Protein AF-A0A4U9HX36-F1 (afdb_monomer_lite)

Foldseek 3Di:
DDKDWDDDPQDPAIKIWDWADDDFWTWIWIAGPPPRHTAKIFTWGDDQFKIWTCWIKGWDQDPNKIKIWTKTKMWTNVVVDQQPIFIWIKTWIWTQAPVGIWIKMKTKDSWGAAQAKTWMWIFIATWHDHYFKIKGWTWTWTWIGHPVKIKIATAPPGKIKMFGDPDPFKGWHIKIWGRHGWMQIPFGIDDWTKIWTFIAGPPDGGDDIFIDTDDDDDDDDDDDDDDDDDDDDDDDRDPPPPDDDDGPDDDDDD

Radius of gyration: 22.48 Å; chains: 1; bounding box: 58×36×72 Å

pLDDT: mean 78.27, std 24.62, range [26.38, 98.44]

Structure (mmCIF, N/CA/C/O backbone):
data_AF-A0A4U9HX36-F1
#
_entry.id   AF-A0A4U9HX36-F1
#
loop_
_atom_site.group_PDB
_atom_site.id
_atom_site.type_symbol
_atom_site.label_atom_id
_atom_site.label_alt_id
_atom_site.label_comp_id
_atom_site.label_asym_id
_atom_site.label_entity_id
_atom_site.label_seq_id
_atom_site.pdbx_PDB_ins_code
_atom_site.Cartn_x
_atom_site.Cartn_y
_atom_site.Cartn_z
_atom_site.occupancy
_atom_site.B_iso_or_equiv
_atom_site.auth_seq_id
_atom_site.auth_comp_id
_atom_site.auth_asym_id
_atom_site.auth_atom_id
_atom_site.pdbx_PDB_model_num
ATOM 1 N N . MET A 1 1 ? -3.892 8.340 27.297 1.00 86.69 1 MET A N 1
ATOM 2 C CA . MET A 1 1 ? -2.659 8.464 26.495 1.00 86.69 1 MET A CA 1
ATOM 3 C C . MET A 1 1 ? -1.758 7.288 26.809 1.00 86.69 1 MET A C 1
ATOM 5 O O . MET A 1 1 ? -1.790 6.811 27.940 1.00 86.69 1 MET A O 1
ATOM 9 N N . ALA A 1 2 ? -1.030 6.800 25.815 1.00 91.94 2 ALA A N 1
ATOM 10 C CA . ALA A 1 2 ? -0.054 5.727 25.938 1.00 91.94 2 ALA A CA 1
ATOM 11 C C . ALA A 1 2 ? 1.155 6.064 25.063 1.00 91.94 2 ALA A C 1
ATOM 13 O O . ALA A 1 2 ? 0.979 6.649 23.998 1.00 91.94 2 ALA A O 1
ATOM 14 N N . GLU A 1 3 ? 2.345 5.681 25.513 1.00 94.31 3 GLU A N 1
ATOM 15 C CA . GLU A 1 3 ? 3.618 5.990 24.856 1.00 94.31 3 GLU A CA 1
ATOM 16 C C . GLU A 1 3 ? 4.426 4.699 24.696 1.00 94.31 3 GLU A C 1
ATOM 18 O O .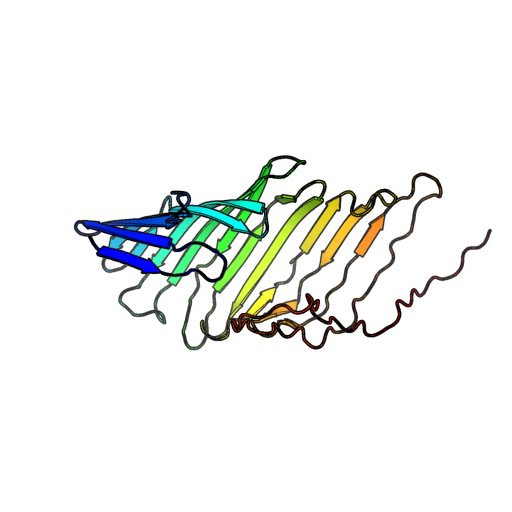 GLU A 1 3 ? 4.380 3.814 25.560 1.00 94.31 3 GLU A O 1
ATOM 23 N N . ALA A 1 4 ? 5.153 4.572 23.589 1.00 93.44 4 ALA A N 1
ATOM 24 C CA . ALA A 1 4 ? 6.022 3.432 23.330 1.00 93.44 4 ALA A CA 1
ATOM 25 C C . ALA A 1 4 ? 7.242 3.836 22.497 1.00 93.44 4 ALA A C 1
ATOM 27 O O . ALA A 1 4 ? 7.134 4.654 21.592 1.00 93.44 4 ALA A O 1
ATOM 28 N N . THR A 1 5 ? 8.382 3.188 22.749 1.00 92.31 5 THR A N 1
ATOM 29 C CA . THR A 1 5 ? 9.589 3.309 21.918 1.00 92.31 5 THR A CA 1
ATOM 30 C C . THR A 1 5 ? 9.926 1.955 21.304 1.00 92.31 5 THR A C 1
ATOM 32 O O . THR A 1 5 ? 9.979 0.949 22.017 1.00 92.31 5 THR A O 1
ATOM 35 N N . PHE A 1 6 ? 10.197 1.908 20.000 1.00 91.94 6 PHE A N 1
ATOM 36 C CA . PHE A 1 6 ? 10.599 0.674 19.321 1.00 91.94 6 PHE A CA 1
ATOM 37 C C . PHE A 1 6 ? 11.548 0.920 18.147 1.00 91.94 6 PHE A C 1
ATOM 39 O O . PHE A 1 6 ? 11.664 2.021 17.616 1.00 91.94 6 PHE A O 1
ATOM 46 N N . SER A 1 7 ? 12.252 -0.138 17.744 1.00 87.06 7 SER A N 1
ATOM 47 C CA . SER A 1 7 ? 13.059 -0.139 16.525 1.00 87.06 7 SER A CA 1
ATOM 48 C C . SER A 1 7 ? 12.189 -0.510 15.325 1.00 87.06 7 SER A C 1
ATOM 50 O O . SER A 1 7 ? 11.439 -1.489 15.369 1.00 87.06 7 SER A O 1
ATOM 52 N N . VAL A 1 8 ? 12.307 0.261 14.245 1.00 81.75 8 VAL A N 1
ATOM 53 C CA . VAL A 1 8 ? 11.676 -0.033 12.956 1.00 81.75 8 VAL A CA 1
ATOM 54 C C . VAL A 1 8 ? 12.755 -0.571 12.015 1.00 81.75 8 VAL A C 1
ATOM 56 O O . VAL A 1 8 ? 13.732 0.130 11.795 1.00 81.75 8 VAL A O 1
ATOM 59 N N . PRO A 1 9 ? 12.608 -1.765 11.404 1.00 75.94 9 PRO A N 1
ATOM 60 C CA . PRO A 1 9 ? 13.688 -2.406 10.640 1.00 75.94 9 PRO A CA 1
ATOM 61 C C . PRO A 1 9 ? 14.288 -1.588 9.488 1.00 75.94 9 PRO A C 1
ATOM 63 O O . PRO A 1 9 ? 15.382 -1.901 9.030 1.00 75.94 9 PRO A O 1
ATOM 66 N N . GLN A 1 10 ? 13.554 -0.598 8.977 1.00 72.56 10 GLN A N 1
ATOM 67 C CA . GLN A 1 10 ? 14.001 0.264 7.882 1.00 72.56 10 GLN A CA 1
ATOM 68 C C . GLN A 1 10 ? 14.625 1.585 8.347 1.00 72.56 10 GLN A C 1
ATOM 70 O O . GLN A 1 10 ? 15.186 2.296 7.521 1.00 72.56 10 GLN A O 1
ATOM 75 N N . LEU A 1 11 ? 14.534 1.905 9.639 1.00 77.50 11 LEU A N 1
ATOM 76 C CA . LEU A 1 11 ? 15.092 3.115 10.231 1.00 77.50 11 LEU A CA 1
ATOM 77 C C . LEU A 1 11 ? 16.273 2.743 11.119 1.00 77.50 11 LEU A C 1
ATOM 79 O O . LEU A 1 11 ? 16.256 1.740 11.832 1.00 77.50 11 LEU A O 1
ATOM 83 N N . THR A 1 12 ? 17.318 3.558 11.064 1.00 78.75 12 THR A N 1
ATOM 84 C CA . THR A 1 12 ? 18.484 3.391 11.933 1.00 78.75 12 THR A CA 1
ATOM 85 C C . THR A 1 12 ? 18.227 3.917 13.339 1.00 78.75 12 THR A C 1
ATOM 87 O O . THR A 1 12 ? 18.790 3.371 14.286 1.00 78.75 12 THR A O 1
ATOM 90 N N . SER A 1 13 ? 17.371 4.933 13.484 1.00 84.69 13 SER A N 1
ATOM 91 C CA . SER A 1 13 ? 16.997 5.478 14.786 1.00 84.69 13 SER A CA 1
ATOM 92 C C . SER A 1 13 ? 15.774 4.776 15.389 1.00 84.69 13 SER A C 1
ATOM 94 O O . SER A 1 13 ? 15.007 4.080 14.716 1.00 84.69 13 SER A O 1
ATOM 96 N N . LEU A 1 14 ? 15.606 4.956 16.700 1.00 92.38 14 LEU A N 1
ATOM 97 C CA . LEU A 1 14 ? 14.408 4.542 17.422 1.00 92.38 14 LEU A CA 1
ATOM 98 C C . LEU A 1 14 ? 13.227 5.439 17.050 1.00 92.38 14 LEU A C 1
ATOM 100 O O . LEU A 1 14 ? 13.387 6.625 16.771 1.00 92.38 14 LEU A O 1
ATOM 104 N N . VAL A 1 15 ? 12.030 4.868 17.110 1.00 93.38 15 VAL A N 1
ATOM 105 C CA . VAL A 1 15 ? 10.778 5.592 16.903 1.00 93.38 15 VAL A CA 1
ATOM 106 C C . VAL A 1 15 ? 10.041 5.683 18.226 1.00 93.38 15 VAL A C 1
ATOM 108 O O . VAL A 1 15 ? 9.837 4.662 18.890 1.00 93.38 15 VAL A O 1
ATOM 111 N N . ASP A 1 16 ? 9.646 6.901 18.579 1.00 95.38 16 ASP A N 1
ATOM 112 C CA . ASP A 1 16 ? 8.722 7.182 19.670 1.00 95.38 16 ASP A CA 1
ATOM 113 C C . ASP A 1 16 ? 7.304 7.283 19.097 1.00 95.38 16 ASP A C 1
ATOM 115 O O . ASP A 1 16 ? 7.075 7.897 18.051 1.00 95.38 16 ASP A O 1
ATOM 119 N N . ALA A 1 17 ? 6.356 6.621 19.753 1.00 96.25 17 ALA A N 1
ATOM 120 C CA . ALA A 1 17 ? 4.965 6.553 19.345 1.00 96.25 17 ALA A CA 1
ATOM 121 C C . ALA A 1 17 ? 4.051 6.996 20.485 1.00 96.25 17 ALA A C 1
ATOM 123 O O . ALA A 1 17 ? 4.031 6.371 21.548 1.00 96.25 17 ALA A O 1
ATOM 124 N N . ASP A 1 18 ? 3.234 8.004 20.199 1.00 96.31 18 ASP A N 1
ATOM 125 C CA . ASP A 1 18 ? 2.283 8.595 21.128 1.00 96.31 18 ASP A CA 1
ATOM 126 C C . ASP A 1 18 ? 0.858 8.312 20.658 1.00 96.31 18 ASP A C 1
ATOM 128 O O . ASP A 1 18 ? 0.446 8.680 19.554 1.00 96.31 18 ASP A O 1
ATOM 132 N N . LEU A 1 19 ? 0.079 7.660 21.517 1.00 96.50 19 LEU A N 1
ATOM 133 C CA . LEU A 1 19 ? -1.333 7.385 21.296 1.00 96.50 19 LEU A CA 1
ATOM 134 C C . LEU A 1 19 ? -2.173 8.217 22.266 1.00 96.50 19 LEU A C 1
ATOM 136 O O . LEU A 1 19 ? -2.242 7.937 23.468 1.00 96.50 19 LEU A O 1
ATOM 140 N N . ALA A 1 20 ? -2.870 9.214 21.734 1.00 96.50 20 ALA A N 1
ATOM 141 C CA . ALA A 1 20 ? -3.847 10.013 22.462 1.00 96.50 20 ALA A CA 1
ATOM 142 C C . ALA A 1 20 ? -5.267 9.617 22.043 1.00 96.50 20 ALA A C 1
ATOM 144 O O . ALA A 1 20 ? -5.529 9.364 20.871 1.00 96.50 20 ALA A O 1
ATOM 145 N N . TRP A 1 21 ? -6.198 9.555 22.994 1.00 96.19 21 TRP A N 1
ATOM 146 C CA . TRP A 1 21 ? -7.604 9.284 22.701 1.00 96.19 21 TRP A CA 1
ATOM 147 C C . TRP A 1 21 ? -8.520 9.921 23.731 1.00 96.19 21 TRP A C 1
ATOM 149 O O . TRP A 1 21 ? -8.152 10.073 24.899 1.00 96.19 21 TRP A O 1
ATOM 159 N N . GLN A 1 22 ? -9.719 10.260 23.276 1.00 96.06 22 GLN A N 1
ATOM 160 C CA . GLN A 1 22 ? -10.825 10.719 24.092 1.00 96.06 22 GLN A CA 1
ATOM 161 C C . GLN A 1 22 ? -12.122 10.201 23.473 1.00 96.06 22 GLN A C 1
ATOM 163 O O . GLN A 1 22 ? -12.379 10.402 22.287 1.00 96.06 22 GLN A O 1
ATOM 168 N N . ASP A 1 23 ? -12.930 9.528 24.288 1.00 95.19 23 ASP A N 1
ATOM 169 C CA . ASP A 1 23 ? -14.179 8.898 23.868 1.00 95.19 23 ASP A CA 1
ATOM 170 C C . ASP A 1 23 ? -13.981 7.972 22.659 1.00 95.19 23 ASP A C 1
ATOM 172 O O . ASP A 1 23 ? -13.339 6.926 22.761 1.00 95.19 23 ASP A O 1
ATOM 176 N N . ASN A 1 24 ? -14.536 8.355 21.513 1.00 96.00 24 ASN A N 1
ATOM 177 C CA . ASN A 1 24 ? -14.583 7.559 20.301 1.00 96.00 24 ASN A CA 1
ATOM 178 C C . ASN A 1 24 ? -13.635 8.079 19.207 1.00 96.00 24 ASN A C 1
ATOM 180 O O . ASN A 1 24 ? -13.797 7.748 18.034 1.00 96.00 24 ASN A O 1
ATOM 184 N N . GLN A 1 25 ? -12.651 8.896 19.574 1.00 97.38 25 GLN A N 1
ATOM 185 C CA . GLN A 1 25 ? -11.666 9.440 18.649 1.00 97.38 25 GLN A CA 1
ATOM 186 C C . GLN A 1 25 ? -10.288 9.556 19.294 1.00 97.38 25 GLN A C 1
ATOM 188 O O . GLN A 1 25 ? -10.139 9.580 20.517 1.00 97.38 25 GLN A O 1
ATOM 193 N N . GLY A 1 26 ? -9.265 9.663 18.462 1.00 97.00 26 GLY A N 1
ATOM 194 C CA . GLY A 1 26 ? -7.903 9.827 18.929 1.00 97.00 26 GLY A CA 1
ATOM 195 C C . GLY A 1 26 ? -6.928 10.083 17.799 1.00 97.00 26 GLY A C 1
ATOM 196 O O . GLY A 1 26 ? -7.311 10.317 16.653 1.00 97.00 26 GLY A O 1
ATOM 197 N N . GLN A 1 27 ? -5.653 10.053 18.146 1.00 97.25 27 GLN A N 1
ATOM 198 C CA . GLN A 1 27 ? -4.556 10.318 17.238 1.00 97.25 27 GLN A CA 1
ATOM 199 C C . GLN A 1 27 ? -3.372 9.435 17.619 1.00 97.25 27 GLN A C 1
ATOM 201 O O . GLN A 1 27 ? -3.030 9.319 18.797 1.00 97.25 27 GLN A O 1
ATOM 206 N N . LEU A 1 28 ? -2.781 8.790 16.617 1.00 97.12 28 LEU A N 1
ATOM 207 C CA . LEU A 1 28 ? -1.495 8.112 16.738 1.00 97.12 28 LEU A CA 1
ATOM 208 C C . LEU A 1 28 ? -0.445 8.954 16.023 1.00 97.12 28 LEU A C 1
ATOM 210 O O . LEU A 1 28 ? -0.561 9.158 14.815 1.00 97.12 28 LEU A O 1
ATOM 214 N N . VAL A 1 29 ? 0.575 9.394 16.751 1.00 96.81 29 VAL A N 1
ATOM 215 C CA . VAL A 1 29 ? 1.723 10.110 16.195 1.00 96.81 29 VAL A CA 1
ATOM 216 C C . VAL A 1 29 ? 2.969 9.254 16.375 1.00 96.81 29 VAL A C 1
ATOM 218 O O . VAL A 1 29 ? 3.168 8.663 17.431 1.00 96.81 29 VAL A O 1
ATOM 221 N N . MET A 1 30 ? 3.796 9.163 15.337 1.00 95.56 30 MET A N 1
ATOM 222 C CA . MET A 1 30 ? 5.110 8.529 15.404 1.00 95.56 30 MET A CA 1
ATOM 223 C C . MET A 1 30 ? 6.182 9.495 14.936 1.00 95.56 30 MET A C 1
ATOM 225 O O . MET A 1 30 ? 6.042 10.114 13.878 1.00 95.56 30 MET A O 1
ATOM 229 N N . VAL A 1 31 ? 7.258 9.582 15.708 1.00 94.75 31 VAL A N 1
ATOM 230 C CA . VAL A 1 31 ? 8.368 10.506 15.485 1.00 94.75 31 VAL A CA 1
ATOM 231 C C . VAL A 1 31 ? 9.679 9.744 15.606 1.00 94.75 31 VAL A C 1
ATOM 233 O O . VAL A 1 31 ? 9.850 8.903 16.490 1.00 94.75 31 VAL A O 1
ATOM 236 N N . GLU A 1 32 ? 10.617 10.023 14.710 1.00 92.50 32 GLU A N 1
ATOM 237 C CA . GLU A 1 32 ? 11.977 9.520 14.854 1.00 92.50 32 GLU A CA 1
ATOM 238 C C . GLU A 1 32 ? 12.677 10.234 16.024 1.00 92.50 32 GLU A C 1
ATOM 240 O O . GLU A 1 32 ? 12.745 11.462 16.068 1.00 92.50 32 GLU A O 1
ATOM 245 N N . ARG A 1 33 ? 13.197 9.470 16.990 1.00 89.88 33 ARG A N 1
ATOM 246 C CA . ARG A 1 33 ? 13.680 10.007 18.273 1.00 89.88 33 ARG A CA 1
ATOM 247 C C . ARG A 1 33 ? 14.861 10.968 18.123 1.00 89.88 33 ARG A C 1
ATOM 249 O O . ARG A 1 33 ? 14.957 11.931 18.877 1.00 89.88 33 ARG A O 1
ATOM 256 N N . GLU A 1 34 ? 15.784 10.696 17.204 1.00 87.62 34 GLU A N 1
ATOM 257 C CA . GLU A 1 34 ? 16.994 11.514 17.043 1.00 87.62 34 GLU A CA 1
ATOM 258 C C . GLU A 1 34 ? 16.748 12.795 16.245 1.00 87.62 34 GLU A C 1
ATOM 260 O O . GLU A 1 34 ? 17.197 13.867 16.651 1.00 87.62 34 GLU A O 1
ATOM 265 N N . SER A 1 35 ? 16.050 12.695 15.113 1.00 87.19 35 SER A N 1
ATOM 266 C CA . SER A 1 35 ? 15.806 13.828 14.214 1.00 87.19 35 SER A CA 1
ATOM 267 C C . SER A 1 35 ? 14.602 14.674 14.638 1.00 87.19 35 SER A C 1
ATOM 269 O O . SER A 1 35 ? 14.528 15.855 14.295 1.00 87.19 35 SER A O 1
ATOM 271 N N . GLY A 1 36 ? 13.656 14.088 15.380 1.00 89.25 36 GLY A N 1
ATOM 272 C CA . GLY A 1 36 ? 12.357 14.692 15.658 1.00 89.25 36 GLY A CA 1
ATOM 273 C C . GLY A 1 36 ? 11.432 14.723 14.437 1.00 89.25 36 GLY A C 1
ATOM 274 O O . GLY A 1 36 ? 10.431 15.442 14.451 1.00 89.25 36 GLY A O 1
ATOM 275 N N . GLU A 1 37 ? 11.754 13.991 13.366 1.00 88.31 37 GLU A N 1
ATOM 276 C CA . GLU A 1 37 ? 10.968 13.995 12.136 1.00 88.31 37 GLU A CA 1
ATOM 277 C C . GLU A 1 37 ? 9.656 13.201 12.302 1.00 88.31 37 GLU A C 1
ATOM 279 O O . GLU A 1 37 ? 9.685 12.038 12.724 1.00 88.31 37 GLU A O 1
ATOM 284 N N . PRO A 1 38 ? 8.485 13.793 11.985 1.00 90.94 38 PRO A N 1
ATOM 285 C CA . PRO A 1 38 ? 7.210 13.096 12.078 1.00 90.94 38 PRO A CA 1
ATOM 286 C C . PRO A 1 38 ? 7.070 12.079 10.942 1.00 90.94 38 PRO A C 1
ATOM 288 O O . PRO A 1 38 ? 6.968 12.436 9.769 1.00 90.94 38 PRO A O 1
ATOM 291 N N . LEU A 1 39 ? 6.997 10.803 11.306 1.00 93.81 39 LEU A N 1
ATOM 292 C CA . LEU A 1 39 ? 6.862 9.683 10.375 1.00 93.81 39 LEU A CA 1
ATOM 293 C C . LEU A 1 39 ? 5.397 9.388 10.059 1.00 93.81 39 LEU A C 1
ATOM 295 O O . LEU A 1 39 ? 5.036 9.030 8.936 1.00 93.81 39 LEU A O 1
ATOM 299 N N . LEU A 1 40 ? 4.533 9.516 11.065 1.00 95.62 40 LEU A N 1
ATOM 300 C CA . LEU A 1 40 ? 3.129 9.168 10.941 1.00 95.62 40 LEU A CA 1
ATOM 301 C C . LEU A 1 40 ? 2.267 10.035 11.852 1.00 95.62 40 LEU A C 1
ATOM 303 O O . LEU A 1 40 ? 2.606 10.255 13.008 1.00 95.62 40 LEU A O 1
ATOM 307 N N . ASP A 1 41 ? 1.125 10.461 11.335 1.00 96.94 41 ASP A N 1
ATOM 308 C CA . ASP A 1 41 ? 0.062 11.113 12.087 1.00 96.94 41 ASP A CA 1
ATOM 309 C C . ASP A 1 41 ? -1.281 10.563 11.597 1.00 96.94 41 ASP A C 1
ATOM 311 O O . ASP A 1 41 ? -1.704 10.834 10.472 1.00 96.94 41 ASP A O 1
ATOM 315 N N . LEU A 1 42 ? -1.936 9.739 12.414 1.00 98.00 42 LEU A N 1
ATOM 316 C CA . LEU A 1 42 ? -3.211 9.105 12.093 1.00 98.00 42 LEU A CA 1
ATOM 317 C C . LEU A 1 42 ? -4.302 9.572 13.061 1.00 98.00 42 LEU A C 1
ATOM 319 O O . LEU A 1 42 ? -4.466 8.960 14.123 1.00 98.00 42 LEU A O 1
ATOM 323 N N . PRO A 1 43 ? -5.100 10.590 12.697 1.00 97.69 43 PRO A N 1
ATOM 324 C CA . PRO A 1 43 ? -6.336 10.875 13.401 1.00 97.69 43 PRO A CA 1
ATOM 325 C C . PRO A 1 43 ? -7.349 9.775 13.086 1.00 97.69 43 PRO A C 1
ATOM 327 O O . PRO A 1 43 ? -7.643 9.496 11.918 1.00 97.69 43 PRO A O 1
ATOM 330 N N . TRP A 1 44 ? -7.891 9.156 14.125 1.00 97.88 44 TRP A N 1
ATOM 331 C CA . TRP A 1 44 ? -8.852 8.073 14.003 1.00 97.88 44 TRP A CA 1
ATOM 332 C C . TRP A 1 44 ? -10.155 8.384 14.732 1.00 97.88 44 TRP A C 1
ATOM 334 O O . TRP A 1 44 ? -10.192 9.097 15.734 1.00 97.88 44 TRP A O 1
ATOM 344 N N . GLN A 1 45 ? -11.239 7.818 14.214 1.00 97.75 45 GLN A N 1
ATOM 345 C CA . GLN A 1 45 ? -12.552 7.793 14.850 1.00 97.75 45 GLN A CA 1
ATOM 346 C C . GLN A 1 45 ? -13.078 6.367 14.832 1.00 97.75 45 GLN A C 1
ATOM 348 O O . GLN A 1 45 ? -12.791 5.599 13.909 1.00 97.75 45 GLN A O 1
ATOM 353 N N . ILE A 1 46 ? -13.838 6.013 15.858 1.00 96.81 46 ILE A N 1
ATOM 354 C CA . ILE A 1 46 ? -14.372 4.675 16.037 1.00 96.81 46 ILE A CA 1
ATOM 355 C C . ILE A 1 46 ? -15.843 4.730 16.448 1.00 96.81 46 ILE A C 1
ATOM 357 O O . ILE A 1 46 ? -16.314 5.639 17.124 1.00 96.81 46 ILE A O 1
ATOM 361 N N . THR A 1 47 ? -16.586 3.734 16.009 1.00 96.00 47 THR A N 1
ATOM 362 C CA . THR A 1 47 ? -17.974 3.432 16.366 1.00 96.00 47 THR A CA 1
ATOM 363 C C . THR A 1 47 ? -18.071 1.917 16.555 1.00 96.00 47 THR A C 1
ATOM 365 O O . THR A 1 47 ? -17.115 1.211 16.209 1.00 96.00 47 THR A O 1
ATOM 368 N N . PRO A 1 48 ? -19.176 1.368 17.083 1.00 94.44 48 PRO A N 1
ATOM 369 C CA . PRO A 1 48 ? -19.325 -0.083 17.169 1.00 94.44 48 PRO A CA 1
ATOM 370 C C . PRO A 1 48 ? -19.176 -0.797 15.817 1.00 94.44 48 PRO A C 1
ATOM 372 O O . PRO A 1 48 ? -18.628 -1.896 15.744 1.00 94.44 48 PRO A O 1
ATOM 375 N N . GLU A 1 49 ? -19.584 -0.142 14.732 1.00 94.75 49 GLU A N 1
ATOM 376 C CA . GLU A 1 49 ? -19.593 -0.710 13.388 1.00 94.75 49 GLU A CA 1
ATOM 377 C C . GLU A 1 49 ? -18.347 -0.360 12.569 1.00 94.75 49 GLU A C 1
ATOM 379 O O . GLU A 1 49 ? -18.023 -1.084 11.631 1.00 94.75 49 GLU A O 1
ATOM 384 N N . GLN A 1 50 ? -17.645 0.734 12.878 1.00 97.12 50 GLN A N 1
ATOM 385 C CA . GLN A 1 50 ? -16.649 1.298 11.966 1.00 97.12 50 GLN A CA 1
ATOM 386 C C . GLN A 1 50 ? -15.458 1.941 12.673 1.00 97.12 50 GLN A C 1
ATOM 388 O O . GLN A 1 50 ? -15.631 2.665 13.649 1.00 97.12 50 GLN A O 1
ATOM 393 N N . LEU A 1 51 ? -14.264 1.743 12.116 1.00 97.19 51 LEU A N 1
ATOM 394 C CA . LEU A 1 51 ? -13.065 2.533 12.391 1.00 97.19 51 LEU A CA 1
ATOM 395 C C . LEU A 1 51 ? -12.677 3.310 11.132 1.00 97.19 51 LEU A C 1
ATOM 397 O O . LEU A 1 51 ? -12.634 2.742 10.040 1.00 97.19 51 LEU A O 1
ATOM 401 N N . THR A 1 52 ? -12.358 4.593 11.274 1.00 98.06 52 THR A N 1
ATOM 402 C CA . THR A 1 52 ? -11.938 5.452 10.159 1.00 98.06 52 THR A CA 1
ATOM 403 C C . THR A 1 52 ? -10.686 6.245 10.475 1.00 98.06 52 THR A C 1
ATOM 405 O O . THR A 1 52 ? -10.532 6.736 11.588 1.00 98.06 52 THR A O 1
ATOM 408 N N . ILE A 1 53 ? -9.862 6.455 9.453 1.00 97.94 53 ILE A N 1
ATOM 409 C CA . ILE A 1 53 ? -8.799 7.459 9.388 1.00 97.94 53 ILE A CA 1
ATOM 410 C C . ILE A 1 53 ? -9.087 8.296 8.144 1.00 97.94 53 ILE A C 1
ATOM 412 O O . ILE A 1 53 ? -9.150 7.746 7.046 1.00 97.94 53 ILE A O 1
ATOM 416 N N . SER A 1 54 ? -9.274 9.605 8.294 1.00 91.00 54 SER A N 1
ATOM 417 C CA . SER A 1 54 ? -9.767 10.449 7.189 1.00 91.00 54 SER A CA 1
ATOM 418 C C . SER A 1 54 ? -8.690 11.333 6.552 1.00 91.00 54 SER A C 1
ATOM 420 O O . SER A 1 54 ? -8.750 11.596 5.354 1.00 91.00 54 SER A O 1
ATOM 422 N N . ASP A 1 55 ? -7.701 11.779 7.329 1.00 93.12 55 ASP A N 1
ATOM 423 C CA . ASP A 1 55 ? -6.598 12.635 6.860 1.00 93.12 55 ASP A CA 1
ATOM 424 C C . ASP A 1 55 ? -5.277 12.204 7.505 1.00 93.12 55 ASP A C 1
ATOM 426 O O . ASP A 1 55 ? -4.523 13.022 8.024 1.00 93.12 55 ASP A O 1
ATOM 430 N N . GLY A 1 56 ? -5.014 10.895 7.497 1.00 97.19 56 GLY A N 1
ATOM 431 C CA . GLY A 1 56 ? -3.738 10.363 7.956 1.00 97.19 56 GLY A CA 1
ATOM 432 C C . GLY A 1 56 ? -2.599 10.931 7.121 1.00 97.19 56 GLY A C 1
ATOM 433 O O . GLY A 1 56 ? -2.726 11.052 5.902 1.00 97.19 56 GLY A O 1
ATOM 434 N N . ARG A 1 57 ? -1.487 11.279 7.754 1.00 97.06 57 ARG A N 1
ATOM 435 C CA . ARG A 1 57 ? -0.285 11.814 7.115 1.00 97.06 57 ARG A CA 1
ATOM 436 C C . ARG A 1 57 ? 0.864 10.888 7.401 1.00 97.06 57 ARG A C 1
ATOM 438 O O . ARG A 1 57 ? 0.960 10.327 8.487 1.00 97.06 57 ARG A O 1
ATOM 445 N N . TRP A 1 58 ? 1.721 10.732 6.414 1.00 94.88 58 TRP A N 1
ATOM 446 C CA . TRP A 1 58 ? 2.858 9.853 6.544 1.00 94.88 58 TRP A CA 1
ATOM 447 C C . TRP A 1 58 ? 4.055 10.380 5.776 1.00 94.88 58 TRP A C 1
ATOM 449 O O . TRP A 1 58 ? 3.900 11.069 4.759 1.00 94.88 58 TRP A O 1
ATOM 459 N N . HIS A 1 59 ? 5.232 10.030 6.273 1.00 91.94 59 HIS A N 1
ATOM 460 C CA . HIS A 1 59 ? 6.516 10.359 5.697 1.00 91.94 59 HIS A CA 1
ATOM 461 C C . HIS A 1 59 ? 7.516 9.233 5.982 1.00 91.94 59 HIS A C 1
ATOM 463 O O . HIS A 1 59 ? 7.634 8.771 7.112 1.00 91.94 59 HIS A O 1
ATOM 469 N N . TRP A 1 60 ? 8.230 8.797 4.948 1.00 87.62 60 TRP A N 1
ATOM 470 C CA . TRP A 1 60 ? 9.342 7.858 5.054 1.00 87.62 60 TRP A CA 1
ATOM 471 C C . TRP A 1 60 ? 10.404 8.195 4.020 1.00 87.62 60 TRP A C 1
ATOM 473 O O . TRP A 1 60 ? 10.081 8.441 2.859 1.00 87.62 60 TRP A O 1
ATOM 483 N N . ASP A 1 61 ? 11.670 8.096 4.407 1.00 80.94 61 ASP A N 1
ATOM 484 C CA . ASP A 1 61 ? 12.768 8.023 3.453 1.00 80.94 61 ASP A CA 1
ATOM 485 C C . ASP A 1 61 ? 13.042 6.553 3.101 1.00 80.94 61 ASP A C 1
ATOM 487 O O . ASP A 1 61 ? 13.505 5.761 3.925 1.00 80.94 61 ASP A O 1
ATOM 491 N N . GLN A 1 62 ? 12.733 6.167 1.861 1.00 76.81 62 GLN A N 1
ATOM 492 C CA . GLN A 1 62 ? 13.067 4.847 1.341 1.00 76.81 62 GLN A CA 1
ATOM 493 C C . GLN A 1 62 ? 14.304 4.943 0.449 1.00 76.81 62 GLN A C 1
ATOM 495 O O . GLN A 1 62 ? 14.200 5.281 -0.729 1.00 76.81 62 GLN A O 1
ATOM 500 N N . ALA A 1 63 ? 15.459 4.540 0.982 1.00 71.88 63 ALA A N 1
ATOM 501 C CA . ALA A 1 63 ? 16.719 4.467 0.235 1.00 71.88 63 ALA A CA 1
ATOM 502 C C . ALA A 1 63 ? 17.125 5.798 -0.443 1.00 71.88 63 ALA A C 1
ATOM 504 O O . ALA A 1 63 ? 17.592 5.799 -1.584 1.00 71.88 63 ALA A O 1
ATOM 505 N N . GLY A 1 64 ? 16.953 6.922 0.260 1.00 72.81 64 GLY A N 1
ATOM 506 C CA . GLY A 1 64 ? 17.256 8.272 -0.223 1.00 72.81 64 GLY A CA 1
ATOM 507 C C . GLY A 1 64 ? 16.129 8.897 -1.048 1.00 72.81 64 GLY A C 1
ATOM 508 O O . GLY A 1 64 ? 16.356 9.884 -1.749 1.00 72.81 64 GLY A O 1
ATOM 509 N N . ILE A 1 65 ? 14.931 8.307 -1.024 1.00 73.38 65 ILE A N 1
ATOM 510 C CA . ILE A 1 65 ? 13.746 8.818 -1.710 1.00 73.38 65 ILE A CA 1
ATOM 511 C C . ILE A 1 65 ? 12.755 9.270 -0.638 1.00 73.38 65 ILE A C 1
ATOM 513 O O . ILE A 1 65 ? 12.125 8.413 -0.009 1.00 73.38 65 ILE A O 1
ATOM 517 N N . PRO A 1 66 ? 12.546 10.588 -0.460 1.00 80.19 66 PRO A N 1
ATOM 518 C CA . PRO A 1 66 ? 11.528 11.077 0.453 1.00 80.19 66 PRO A CA 1
ATOM 519 C C . PRO A 1 66 ? 10.150 10.752 -0.126 1.00 80.19 66 PRO A C 1
ATOM 521 O O . PRO A 1 66 ? 9.718 11.301 -1.148 1.00 80.19 66 PRO A O 1
ATOM 524 N N . LEU A 1 67 ? 9.460 9.834 0.535 1.00 88.31 67 LEU A N 1
ATOM 525 C CA . LEU A 1 67 ? 8.089 9.455 0.258 1.00 88.31 67 LEU A CA 1
ATOM 526 C C . LEU A 1 67 ? 7.201 10.094 1.313 1.00 88.31 67 LEU A C 1
ATOM 528 O O . LEU A 1 67 ? 7.459 10.017 2.508 1.00 88.31 67 LEU A O 1
ATOM 532 N N . SER A 1 68 ? 6.128 10.733 0.881 1.00 92.06 68 SER A N 1
ATOM 533 C CA . SER A 1 68 ? 5.143 11.272 1.813 1.00 92.06 68 SER A CA 1
ATOM 534 C C . SER A 1 68 ? 3.755 11.179 1.236 1.00 92.06 68 SER A C 1
ATOM 536 O O . SER A 1 68 ? 3.576 11.005 0.033 1.00 92.06 68 SER A O 1
ATOM 538 N N . GLY A 1 69 ? 2.742 11.361 2.064 1.00 94.81 69 GLY A N 1
ATOM 539 C CA . GLY A 1 69 ? 1.422 11.577 1.522 1.00 94.81 69 GLY A CA 1
ATOM 540 C C . GLY A 1 69 ? 0.322 11.491 2.542 1.00 94.81 69 GLY A C 1
ATOM 541 O O . GLY A 1 69 ? 0.486 11.847 3.707 1.00 94.81 69 GLY A O 1
ATOM 542 N N . ARG A 1 70 ? -0.843 11.084 2.041 1.00 96.56 70 ARG A N 1
ATOM 543 C CA . ARG A 1 70 ? -2.074 11.033 2.818 1.00 96.56 70 ARG A CA 1
ATOM 544 C C . ARG A 1 70 ? -2.691 9.652 2.785 1.00 96.56 70 ARG A C 1
ATOM 546 O O . ARG A 1 70 ? -2.588 8.968 1.769 1.00 96.56 70 ARG A O 1
ATOM 553 N N . LEU A 1 71 ? -3.344 9.271 3.871 1.00 97.50 71 LEU A N 1
ATOM 554 C CA . LEU A 1 71 ? -4.008 7.993 4.055 1.00 97.50 71 LEU A CA 1
ATOM 555 C C . LEU A 1 71 ? -5.451 8.223 4.501 1.00 97.50 71 LEU A C 1
ATOM 557 O O . LEU A 1 71 ? -5.707 8.807 5.552 1.00 97.50 71 LEU A O 1
ATOM 561 N N . GLY A 1 72 ? -6.379 7.713 3.699 1.00 98.12 72 GLY A N 1
ATOM 562 C CA . GLY A 1 72 ? -7.744 7.430 4.113 1.00 98.12 72 GLY A CA 1
ATOM 563 C C . GLY A 1 72 ? -7.906 5.928 4.321 1.00 98.12 72 GLY A C 1
ATOM 564 O O . GLY A 1 72 ? -7.572 5.153 3.422 1.00 98.12 72 GLY A O 1
ATOM 565 N N . LEU A 1 73 ? -8.422 5.515 5.473 1.00 98.06 73 LEU A N 1
ATOM 566 C CA . LEU A 1 73 ? -8.709 4.126 5.825 1.00 98.06 73 LEU A CA 1
ATOM 567 C C . LEU A 1 73 ? -10.111 4.037 6.421 1.00 98.06 73 LEU A C 1
ATOM 569 O O . LEU A 1 73 ? -10.510 4.869 7.230 1.00 98.06 73 LEU A O 1
ATOM 573 N N . LYS A 1 74 ? -10.831 2.984 6.062 1.00 98.25 74 LYS A N 1
ATOM 574 C CA . LYS A 1 74 ? -12.112 2.618 6.642 1.00 98.25 74 LYS A CA 1
ATOM 575 C C . LYS A 1 74 ? -12.132 1.118 6.890 1.00 98.25 74 LYS A C 1
ATOM 577 O O . LYS A 1 74 ? -11.808 0.341 5.991 1.00 98.25 74 LYS A O 1
ATOM 582 N N . ILE A 1 75 ? -12.526 0.728 8.094 1.00 97.94 75 ILE A N 1
ATOM 583 C CA . ILE A 1 75 ? -12.710 -0.662 8.494 1.00 97.94 75 ILE A CA 1
ATOM 584 C C . ILE A 1 75 ? -14.127 -0.807 9.039 1.00 97.94 75 ILE A C 1
ATOM 586 O O . ILE A 1 75 ? -14.425 -0.317 10.125 1.00 97.94 75 ILE A O 1
ATOM 590 N N . ASP A 1 76 ? -14.992 -1.472 8.284 1.00 98.12 76 ASP A N 1
ATOM 591 C CA . ASP A 1 76 ? -16.338 -1.839 8.725 1.00 98.12 76 ASP A CA 1
ATOM 592 C C . ASP A 1 76 ? -16.309 -3.188 9.463 1.00 98.12 76 ASP A C 1
ATOM 594 O O . ASP A 1 76 ? -15.471 -4.039 9.169 1.00 98.12 76 ASP A O 1
ATOM 598 N N . ASN A 1 77 ? -17.238 -3.401 10.397 1.00 96.19 77 ASN A N 1
ATOM 599 C CA . ASN A 1 77 ? -17.401 -4.614 11.210 1.00 96.19 77 ASN A CA 1
ATOM 600 C C . ASN A 1 77 ? -16.156 -5.011 12.022 1.00 96.19 77 ASN A C 1
ATOM 602 O O . ASN A 1 77 ? -15.939 -6.192 12.295 1.00 96.19 77 ASN A O 1
ATOM 606 N N . TRP A 1 78 ? -15.336 -4.043 12.435 1.00 92.81 78 TRP A N 1
ATOM 607 C CA . TRP A 1 78 ? -14.060 -4.313 13.107 1.00 92.81 78 TRP A CA 1
ATOM 608 C C . TRP A 1 78 ? -14.217 -5.090 14.431 1.00 92.81 78 TRP A C 1
ATOM 610 O O . TRP A 1 78 ? -13.368 -5.919 14.754 1.00 92.81 78 TRP A O 1
ATOM 620 N N . GLN A 1 79 ? -15.323 -4.893 15.164 1.00 93.00 79 GLN A N 1
ATOM 621 C CA . GLN A 1 79 ? -15.607 -5.628 16.408 1.00 93.00 79 GLN A CA 1
ATOM 622 C C . GLN A 1 79 ? -15.969 -7.100 16.187 1.00 93.00 79 GLN A C 1
ATOM 624 O O . GLN A 1 79 ? -15.905 -7.897 17.118 1.00 93.00 79 GLN A O 1
ATOM 629 N N . GLN A 1 80 ? -16.323 -7.486 14.959 1.00 92.62 80 GLN A N 1
ATOM 630 C CA . GLN A 1 80 ? -16.652 -8.871 14.615 1.00 92.62 80 GLN A CA 1
ATOM 631 C C . GLN A 1 80 ? -15.397 -9.707 14.294 1.00 92.62 80 GLN A C 1
ATOM 633 O O . GLN A 1 80 ? -15.515 -10.845 13.834 1.00 92.62 80 GLN A O 1
ATOM 638 N N . GLY A 1 81 ? -14.201 -9.155 14.530 1.00 89.44 81 GLY A N 1
ATOM 639 C CA . GLY A 1 81 ? -12.913 -9.787 14.255 1.00 89.44 81 GLY A CA 1
ATOM 640 C C . GLY A 1 81 ? -12.406 -9.541 12.832 1.00 89.44 81 GLY A C 1
ATOM 641 O O . GLY A 1 81 ? -13.152 -9.147 11.935 1.00 89.44 81 GLY A O 1
ATOM 642 N N . THR A 1 82 ? -11.115 -9.807 12.612 1.00 85.94 82 THR A N 1
ATOM 643 C CA . THR A 1 82 ? -10.418 -9.579 11.328 1.00 85.94 82 THR A CA 1
ATOM 644 C C . THR A 1 82 ? -11.068 -10.310 10.154 1.00 85.94 82 THR A C 1
ATOM 646 O O . THR A 1 82 ? -11.113 -9.786 9.048 1.00 85.94 82 THR A O 1
ATOM 649 N N . GLU A 1 83 ? -11.648 -11.483 10.406 1.00 91.44 83 GLU A N 1
ATOM 650 C CA . GLU A 1 83 ? -12.290 -12.319 9.384 1.00 91.44 83 GLU A CA 1
ATOM 651 C C . GLU A 1 83 ? -13.607 -11.737 8.847 1.00 91.44 83 GLU A C 1
ATOM 653 O O . GLU A 1 83 ? -14.032 -12.043 7.726 1.00 91.44 83 GLU A O 1
ATOM 658 N N . ASN A 1 84 ? -14.260 -10.878 9.631 1.00 92.50 84 ASN A N 1
ATOM 659 C CA . ASN A 1 84 ? -15.515 -10.218 9.269 1.00 92.50 84 ASN A CA 1
ATOM 660 C C . ASN A 1 84 ? -15.323 -8.739 8.923 1.00 92.50 84 ASN A C 1
ATOM 662 O O . ASN A 1 84 ? -16.195 -8.144 8.285 1.00 92.50 84 ASN A O 1
ATOM 666 N N . ALA A 1 85 ? -14.176 -8.171 9.293 1.00 96.06 85 ALA A N 1
ATOM 667 C CA . ALA A 1 85 ? -13.825 -6.801 8.987 1.00 96.06 85 ALA A CA 1
ATOM 668 C C . ALA A 1 85 ? -13.679 -6.579 7.472 1.00 96.06 85 ALA A C 1
ATOM 670 O O . ALA A 1 85 ? -13.012 -7.342 6.768 1.00 96.06 85 ALA A O 1
ATOM 671 N N . VAL A 1 86 ? -14.284 -5.502 6.967 1.00 97.81 86 VAL A N 1
ATOM 672 C CA . VAL A 1 86 ? -14.141 -5.070 5.572 1.00 97.81 86 VAL A CA 1
ATOM 673 C C . VAL A 1 86 ? -13.304 -3.806 5.542 1.00 97.81 86 VAL A C 1
ATOM 675 O O . VAL A 1 86 ? -13.709 -2.760 6.040 1.00 97.81 86 VAL A O 1
ATOM 678 N N . VAL A 1 87 ? -12.124 -3.915 4.947 1.00 97.81 87 VAL A N 1
ATOM 679 C CA . VAL A 1 87 ? -11.137 -2.845 4.869 1.00 97.81 87 VAL A CA 1
ATOM 680 C C . VAL A 1 87 ? -11.219 -2.181 3.498 1.00 97.81 87 VAL A C 1
ATOM 682 O O . VAL A 1 87 ? -11.303 -2.853 2.468 1.00 97.81 87 VAL A O 1
ATOM 685 N N . SER A 1 88 ? -11.176 -0.853 3.475 1.00 98.44 88 SER A N 1
ATOM 686 C CA . SER A 1 88 ? -11.054 -0.056 2.256 1.00 98.44 88 SER A CA 1
ATOM 687 C C . SER A 1 88 ? -10.283 1.229 2.521 1.00 98.44 88 SER A C 1
ATOM 689 O O . SER A 1 88 ? -10.208 1.698 3.656 1.00 98.44 88 SER A O 1
ATOM 691 N N . GLY A 1 89 ? -9.702 1.813 1.483 1.00 98.00 89 GLY A N 1
ATOM 692 C CA . GLY A 1 89 ? -8.990 3.065 1.642 1.00 98.00 89 GLY A CA 1
ATOM 693 C C . GLY A 1 89 ? -8.224 3.516 0.416 1.00 98.00 89 GLY A C 1
ATOM 694 O O . GLY A 1 89 ? -8.279 2.932 -0.671 1.00 98.00 89 GLY A O 1
ATOM 695 N N . ARG A 1 90 ? -7.519 4.624 0.610 1.00 97.69 90 ARG A N 1
ATOM 696 C CA . ARG A 1 90 ? -6.730 5.295 -0.409 1.00 97.69 90 ARG A CA 1
ATOM 697 C C . ARG A 1 90 ? -5.502 5.904 0.239 1.00 97.69 90 ARG A C 1
ATOM 699 O O . ARG A 1 90 ? -5.613 6.711 1.155 1.00 97.69 90 ARG A O 1
ATOM 706 N N . MET A 1 91 ? -4.345 5.572 -0.300 1.00 97.12 91 MET A N 1
ATOM 707 C CA . MET A 1 91 ? -3.073 6.153 0.074 1.00 97.12 91 MET A CA 1
ATOM 708 C C . MET A 1 91 ? -2.516 6.934 -1.110 1.00 97.12 91 MET A C 1
ATOM 710 O O . MET A 1 91 ? -2.342 6.399 -2.203 1.00 97.12 91 MET A O 1
ATOM 714 N N . ASN A 1 92 ? -2.257 8.214 -0.897 1.00 94.81 92 ASN A N 1
ATOM 715 C CA . ASN A 1 92 ? -1.504 9.035 -1.826 1.00 94.81 92 ASN A CA 1
ATOM 716 C C . ASN A 1 92 ? -0.016 8.942 -1.492 1.00 94.81 92 ASN A C 1
ATOM 718 O O . ASN A 1 92 ? 0.329 9.002 -0.317 1.00 94.81 92 ASN A O 1
ATOM 722 N N . VAL A 1 93 ? 0.825 8.842 -2.515 1.00 91.69 93 VAL A N 1
ATOM 723 C CA . VAL A 1 93 ? 2.285 8.756 -2.447 1.00 91.69 93 VAL A CA 1
ATOM 724 C C . VAL A 1 93 ? 2.854 9.878 -3.308 1.00 91.69 93 VAL A C 1
ATOM 726 O O . VAL A 1 93 ? 2.761 9.855 -4.534 1.00 91.69 93 VAL A O 1
ATOM 729 N N . LEU A 1 94 ? 3.439 10.870 -2.663 1.00 90.00 94 LEU A N 1
ATOM 730 C CA . LEU A 1 94 ? 4.212 11.933 -3.275 1.00 90.00 94 LEU A CA 1
ATOM 731 C C . LEU A 1 94 ? 5.675 11.513 -3.284 1.00 90.00 94 LEU A C 1
ATOM 733 O O . LEU A 1 94 ? 6.220 11.139 -2.247 1.00 90.00 94 LEU A O 1
ATOM 737 N N . THR A 1 95 ? 6.297 11.603 -4.454 1.00 81.19 95 THR A N 1
ATOM 738 C CA . THR A 1 95 ? 7.744 11.428 -4.613 1.00 81.19 95 THR A CA 1
ATOM 739 C C . THR A 1 95 ? 8.351 12.746 -5.075 1.00 81.19 95 THR A C 1
ATOM 741 O O . THR A 1 95 ? 7.706 13.521 -5.789 1.00 81.19 95 THR A O 1
ATOM 744 N N . GLN A 1 96 ? 9.597 13.012 -4.699 1.00 71.12 96 GLN A N 1
ATOM 745 C CA . GLN A 1 96 ? 10.352 14.161 -5.188 1.00 71.12 96 GLN A CA 1
ATOM 746 C C . GLN A 1 96 ? 11.703 13.684 -5.726 1.00 71.12 96 GLN A C 1
ATOM 748 O O . GLN A 1 96 ? 12.399 12.930 -5.059 1.00 71.12 96 GLN A O 1
ATOM 753 N N . GLY A 1 97 ? 12.051 14.116 -6.937 1.00 66.88 97 GLY A N 1
ATOM 754 C CA . GLY A 1 97 ? 13.362 13.896 -7.550 1.00 66.88 97 GLY A CA 1
ATOM 755 C C . GLY A 1 97 ? 13.731 15.059 -8.471 1.00 66.88 97 GLY A C 1
ATOM 756 O O . GLY A 1 97 ? 12.974 16.030 -8.566 1.00 66.88 97 GLY A O 1
ATOM 757 N N . ASP A 1 98 ? 14.857 14.951 -9.176 1.00 66.06 98 ASP A N 1
ATOM 758 C CA . ASP A 1 98 ? 15.378 16.023 -10.043 1.00 66.06 98 ASP A CA 1
ATOM 759 C C . ASP A 1 98 ? 14.411 16.393 -11.181 1.00 66.06 98 ASP A C 1
ATOM 761 O O . ASP A 1 98 ? 14.232 17.567 -11.504 1.00 66.06 98 ASP A O 1
ATOM 765 N N . ALA A 1 99 ? 13.661 15.418 -11.709 1.00 62.16 99 ALA A N 1
ATOM 766 C CA . ALA A 1 99 ? 12.581 15.637 -12.678 1.00 62.16 99 ALA A CA 1
ATOM 767 C C . ALA A 1 99 ? 11.291 16.263 -12.079 1.00 62.16 99 ALA A C 1
ATOM 769 O O . ALA A 1 99 ? 10.245 16.343 -12.747 1.00 62.16 99 ALA A O 1
ATOM 770 N N . GLY A 1 100 ? 11.317 16.680 -10.811 1.00 74.94 100 GLY A N 1
ATOM 771 C CA . GLY A 1 100 ? 10.226 17.320 -10.079 1.00 74.94 100 GLY A CA 1
ATOM 772 C C . GLY A 1 100 ? 9.376 16.358 -9.241 1.00 74.94 100 GLY A C 1
ATOM 773 O O . GLY A 1 100 ? 9.767 15.234 -8.935 1.00 74.94 100 GLY A O 1
ATOM 774 N N . LYS A 1 101 ? 8.172 16.805 -8.863 1.00 84.50 101 LYS A N 1
ATOM 775 C CA . LYS A 1 101 ? 7.244 16.020 -8.031 1.00 84.50 101 LYS A CA 1
ATOM 776 C C . LYS A 1 101 ? 6.514 14.949 -8.851 1.00 84.50 101 LYS A C 1
ATOM 778 O O . LYS A 1 101 ? 6.070 15.214 -9.974 1.00 84.50 101 LYS A O 1
ATOM 783 N N . GLY A 1 102 ? 6.399 13.753 -8.283 1.00 88.56 102 GLY A N 1
ATOM 784 C CA . GLY A 1 102 ? 5.546 12.654 -8.728 1.00 88.56 102 GLY A CA 1
ATOM 785 C C . GLY A 1 102 ? 4.386 12.448 -7.754 1.00 88.56 102 GLY A C 1
ATOM 786 O O . GLY A 1 102 ? 4.485 12.789 -6.577 1.00 88.56 102 GLY A O 1
ATOM 787 N N . ASN A 1 103 ? 3.278 11.905 -8.251 1.00 93.06 103 ASN A N 1
ATOM 788 C CA . ASN A 1 103 ? 2.147 11.495 -7.436 1.00 93.06 103 ASN A CA 1
ATOM 789 C C . ASN A 1 103 ? 1.623 10.136 -7.903 1.00 93.06 103 ASN A C 1
ATOM 791 O O . ASN A 1 103 ? 1.134 10.005 -9.030 1.00 93.06 103 ASN A O 1
ATOM 795 N N . ALA A 1 104 ? 1.663 9.155 -7.014 1.00 94.12 104 ALA A N 1
ATOM 796 C CA . ALA A 1 104 ? 1.018 7.867 -7.175 1.00 94.12 104 ALA A CA 1
ATOM 797 C C . ALA A 1 104 ? -0.081 7.691 -6.123 1.00 94.12 104 ALA A C 1
ATOM 799 O O . ALA A 1 104 ? -0.059 8.284 -5.051 1.00 94.12 104 ALA A O 1
ATOM 800 N N . VAL A 1 105 ? -1.082 6.890 -6.445 1.00 96.88 105 VAL A N 1
ATOM 801 C CA . VAL A 1 105 ? -2.254 6.639 -5.621 1.00 96.88 105 VAL A CA 1
ATOM 802 C C . VAL A 1 105 ? -2.456 5.140 -5.563 1.00 96.88 105 VAL A C 1
ATOM 804 O O . VAL A 1 105 ? -2.697 4.511 -6.593 1.00 96.88 105 VAL A O 1
ATOM 807 N N . LEU A 1 106 ? -2.405 4.590 -4.357 1.00 97.50 106 LEU A N 1
ATOM 808 C CA . LEU A 1 106 ? -2.850 3.241 -4.057 1.00 97.50 106 LEU A CA 1
ATOM 809 C C . LEU A 1 106 ? -4.287 3.302 -3.540 1.00 97.50 106 LEU A C 1
ATOM 811 O O . LEU A 1 106 ? -4.549 3.910 -2.507 1.00 97.50 106 LEU A O 1
ATOM 815 N N . THR A 1 107 ? -5.218 2.656 -4.224 1.00 98.25 107 THR A N 1
ATOM 816 C CA . THR A 1 107 ? -6.543 2.342 -3.677 1.00 98.25 107 THR A CA 1
ATOM 817 C C . THR A 1 107 ? -6.587 0.879 -3.280 1.00 98.25 107 THR A C 1
ATOM 819 O O . THR A 1 107 ? -6.037 0.032 -3.987 1.00 98.25 107 THR A O 1
ATOM 822 N N . PHE A 1 108 ? -7.238 0.580 -2.164 1.00 97.94 108 PHE A N 1
ATOM 823 C CA . PHE A 1 108 ? -7.369 -0.777 -1.657 1.00 97.94 108 PHE A CA 1
ATOM 824 C C . PHE A 1 108 ? -8.776 -1.033 -1.134 1.00 97.94 108 PHE A C 1
ATOM 826 O O . PHE A 1 108 ? -9.419 -0.148 -0.569 1.00 97.94 108 PHE A O 1
ATOM 833 N N . GLY A 1 109 ? -9.246 -2.257 -1.328 1.00 97.19 109 GLY A N 1
ATOM 834 C CA . GLY A 1 109 ? -10.575 -2.685 -0.930 1.00 97.19 109 GLY A CA 1
ATOM 835 C C . GLY A 1 109 ? -11.709 -2.099 -1.786 1.00 97.19 109 GLY A C 1
ATOM 836 O O . GLY A 1 109 ? -11.455 -1.445 -2.799 1.00 97.19 109 GLY A O 1
ATOM 837 N N . PRO A 1 110 ? -12.973 -2.336 -1.393 1.00 98.00 110 PRO A N 1
ATOM 838 C CA . PRO A 1 110 ? -13.384 -3.113 -0.222 1.00 98.00 110 PRO A CA 1
ATOM 839 C C . PRO A 1 110 ? -12.915 -4.572 -0.285 1.00 98.00 110 PRO A C 1
ATOM 841 O O . PRO A 1 110 ? -13.029 -5.222 -1.322 1.00 98.00 110 PRO A O 1
ATOM 844 N N . GLY A 1 111 ? -12.352 -5.076 0.810 1.00 97.25 111 GLY A N 1
ATOM 845 C CA . GLY A 1 111 ? -11.813 -6.431 0.877 1.00 97.25 111 GLY A CA 1
ATOM 846 C C . GLY A 1 111 ? -11.511 -6.879 2.301 1.00 97.25 111 GLY A C 1
ATOM 847 O O . GLY A 1 111 ? -11.636 -6.104 3.247 1.00 97.25 111 GLY A O 1
ATOM 848 N N . LYS A 1 112 ? -11.105 -8.138 2.455 1.00 96.06 112 LYS A N 1
ATOM 849 C CA . LYS A 1 112 ? -10.767 -8.734 3.755 1.00 96.06 112 LYS A CA 1
ATOM 850 C C . LYS A 1 112 ? -9.261 -8.912 3.906 1.00 96.06 112 LYS A C 1
ATOM 852 O O . LYS A 1 112 ? -8.592 -9.320 2.955 1.00 96.06 112 LYS A O 1
ATOM 857 N N . LEU A 1 113 ? -8.757 -8.655 5.109 1.00 94.44 113 LEU A N 1
ATOM 858 C CA . LEU A 1 113 ? -7.404 -9.001 5.544 1.00 94.44 113 LEU A CA 1
ATOM 859 C C . LEU A 1 113 ? -7.528 -10.030 6.667 1.00 94.44 113 LEU A C 1
ATOM 861 O O . LEU A 1 113 ? -8.099 -9.734 7.711 1.00 94.44 113 LEU A O 1
ATOM 865 N N . SER A 1 114 ? -7.029 -11.237 6.424 1.00 91.75 114 SER A N 1
ATOM 866 C CA . SER A 1 114 ? -7.317 -12.425 7.232 1.00 91.75 114 SER A CA 1
ATOM 867 C C . SER A 1 114 ? -6.032 -13.156 7.606 1.00 91.75 114 SER A C 1
ATOM 869 O O . SER A 1 114 ? -5.032 -13.109 6.878 1.00 91.75 114 SER A O 1
ATOM 871 N N . MET A 1 115 ? -6.061 -13.846 8.746 1.00 93.25 115 MET A N 1
ATOM 872 C CA . MET A 1 115 ? -4.961 -14.724 9.155 1.00 93.25 115 MET A CA 1
ATOM 873 C C . MET A 1 115 ? -4.949 -16.050 8.389 1.00 93.25 115 MET A C 1
ATOM 875 O O . MET A 1 115 ? -3.909 -16.699 8.352 1.00 93.25 115 MET A O 1
ATOM 879 N N . ASP A 1 116 ? -6.044 -16.402 7.716 1.00 92.19 116 ASP A N 1
ATOM 880 C CA . ASP A 1 116 ? -6.153 -17.609 6.898 1.00 92.19 116 ASP A CA 1
ATOM 881 C C . ASP A 1 116 ? -6.019 -17.274 5.412 1.00 92.19 116 ASP A C 1
ATOM 883 O O . ASP A 1 116 ? -5.109 -17.746 4.725 1.00 92.19 116 ASP A O 1
ATOM 887 N N . ASN A 1 117 ? -6.919 -16.431 4.901 1.00 93.81 117 ASN A N 1
ATOM 888 C CA . ASN A 1 117 ? -6.926 -16.056 3.496 1.00 93.81 117 ASN A CA 1
ATOM 889 C C . ASN A 1 117 ? -7.558 -14.684 3.267 1.00 93.81 117 ASN A C 1
ATOM 891 O O . ASN A 1 117 ? -8.774 -14.500 3.323 1.00 93.81 117 ASN A O 1
ATOM 895 N N . SER A 1 118 ? -6.707 -13.718 2.952 1.00 96.31 118 SER A N 1
ATOM 896 C CA . SER A 1 118 ? -7.109 -12.376 2.560 1.00 96.31 118 SER A CA 1
ATOM 897 C C . SER A 1 118 ? -7.738 -12.381 1.168 1.00 96.31 118 SER A C 1
ATOM 899 O O . SER A 1 118 ? -7.438 -13.218 0.315 1.00 96.31 118 SER A O 1
ATOM 901 N N . ALA A 1 119 ? -8.597 -11.402 0.923 1.00 96.75 119 ALA A N 1
ATOM 902 C CA . ALA A 1 119 ? -9.159 -11.129 -0.389 1.00 96.75 119 ALA A CA 1
ATOM 903 C C . ALA A 1 119 ? -9.268 -9.614 -0.544 1.00 96.75 119 ALA A C 1
ATOM 905 O O . ALA A 1 119 ? -10.297 -9.014 -0.227 1.00 96.75 119 ALA A O 1
ATOM 906 N N . MET A 1 120 ? -8.170 -8.995 -0.970 1.00 97.88 120 MET A N 1
ATOM 907 C CA . MET A 1 120 ? -8.013 -7.547 -0.961 1.00 97.88 120 MET A CA 1
ATOM 908 C C . MET A 1 120 ? -7.644 -7.032 -2.358 1.00 97.88 120 MET A C 1
ATOM 910 O O . MET A 1 120 ? -6.500 -7.209 -2.786 1.00 97.88 120 MET A O 1
ATOM 914 N N . PRO A 1 121 ? -8.579 -6.397 -3.087 1.00 98.31 121 PRO A N 1
ATOM 915 C CA . PRO A 1 121 ? -8.266 -5.767 -4.361 1.00 98.31 121 PRO A CA 1
ATOM 916 C C . PRO A 1 121 ? -7.423 -4.513 -4.133 1.00 98.31 121 PRO A C 1
ATOM 918 O O . PRO A 1 121 ? -7.668 -3.746 -3.202 1.00 98.31 121 PRO A O 1
ATOM 921 N N . LEU A 1 122 ? -6.436 -4.300 -4.996 1.00 98.25 122 LEU A N 1
ATOM 922 C CA . LEU A 1 122 ? -5.499 -3.184 -4.942 1.00 98.25 122 LEU A CA 1
ATOM 923 C C . LEU A 1 122 ? -5.360 -2.559 -6.329 1.00 98.25 122 LEU A C 1
ATOM 925 O O . LEU A 1 122 ? -5.378 -3.255 -7.343 1.00 98.25 122 LEU A O 1
ATOM 929 N N . GLN A 1 123 ? -5.163 -1.247 -6.384 1.00 97.94 123 GLN A N 1
ATOM 930 C CA . GLN A 1 123 ? -4.832 -0.552 -7.621 1.00 97.94 123 GLN A CA 1
ATOM 931 C C . GLN A 1 123 ? -3.868 0.596 -7.334 1.00 97.94 123 GLN A C 1
ATOM 933 O O . GLN A 1 123 ? -4.227 1.573 -6.683 1.00 97.94 123 GLN A O 1
ATOM 938 N N . LEU A 1 124 ? -2.641 0.478 -7.843 1.00 97.31 124 LEU A N 1
ATOM 939 C CA . LEU A 1 124 ? -1.648 1.550 -7.815 1.00 97.31 124 LEU A CA 1
ATOM 940 C C . LEU A 1 124 ? -1.626 2.267 -9.168 1.00 97.31 124 LEU A C 1
ATOM 942 O O . LEU A 1 124 ? -1.399 1.646 -10.206 1.00 97.31 124 LEU A O 1
ATOM 946 N N . THR A 1 125 ? -1.860 3.577 -9.164 1.00 97.31 125 THR A N 1
ATOM 947 C CA . THR A 1 125 ? -1.902 4.411 -10.375 1.00 97.31 125 THR A CA 1
ATOM 948 C C . THR A 1 125 ? -1.142 5.713 -10.195 1.00 97.31 125 THR A C 1
ATOM 950 O O . THR A 1 125 ? -1.039 6.217 -9.085 1.00 97.31 125 THR A O 1
ATOM 953 N N . GLY A 1 126 ? -0.614 6.277 -11.279 1.00 94.62 126 GLY A N 1
ATOM 954 C CA . GLY A 1 126 ? 0.014 7.597 -11.267 1.00 94.62 126 GLY A CA 1
ATOM 955 C C . GLY A 1 126 ? 1.458 7.583 -11.738 1.00 94.62 126 GLY A C 1
ATOM 956 O O . GLY A 1 126 ? 1.842 6.773 -12.582 1.00 94.62 126 GLY A O 1
ATOM 957 N N . VAL A 1 127 ? 2.239 8.533 -11.233 1.00 91.56 127 VAL A N 1
ATOM 958 C CA . VAL A 1 127 ? 3.610 8.777 -11.676 1.00 91.56 127 VAL A CA 1
ATOM 959 C C . VAL A 1 127 ? 4.523 8.901 -10.473 1.00 91.56 127 VAL A C 1
ATOM 961 O O . VAL A 1 127 ? 4.271 9.725 -9.602 1.00 91.56 127 VAL A O 1
ATOM 964 N N . ALA A 1 128 ? 5.609 8.142 -10.458 1.00 86.25 128 ALA A N 1
ATOM 965 C CA . ALA A 1 128 ? 6.721 8.368 -9.547 1.00 86.25 128 ALA A CA 1
ATOM 966 C C . ALA A 1 128 ? 7.903 8.937 -10.334 1.00 86.25 128 ALA A C 1
ATOM 968 O O . ALA A 1 128 ? 8.096 8.629 -11.510 1.00 86.25 128 ALA A O 1
ATOM 969 N N . LYS A 1 129 ? 8.676 9.801 -9.690 1.00 84.38 129 LYS A N 1
ATOM 970 C CA . LYS A 1 129 ? 9.882 10.402 -10.260 1.00 84.38 129 LYS A CA 1
ATOM 971 C C . LYS A 1 129 ? 11.043 10.202 -9.307 1.00 84.38 129 LYS A C 1
ATOM 973 O O . LYS A 1 129 ? 10.876 10.434 -8.110 1.00 84.38 129 LYS A O 1
ATOM 978 N N . GLN A 1 130 ? 12.178 9.800 -9.863 1.00 76.56 130 GLN A N 1
ATOM 979 C CA . GLN A 1 130 ? 13.435 9.607 -9.155 1.00 76.56 130 GLN A CA 1
ATOM 980 C C . GLN A 1 130 ? 14.573 10.041 -10.079 1.00 76.56 130 GLN A C 1
ATOM 982 O O . GLN A 1 130 ? 14.759 9.438 -11.132 1.00 76.56 130 GLN A O 1
ATOM 987 N N . ASN A 1 131 ? 15.331 11.069 -9.694 1.00 76.94 131 ASN A N 1
ATOM 988 C CA . ASN A 1 131 ? 16.371 11.679 -10.533 1.00 76.94 131 ASN A CA 1
ATOM 989 C C . ASN A 1 131 ? 15.821 11.983 -11.947 1.00 76.94 131 ASN A C 1
ATOM 991 O O . ASN A 1 131 ? 14.767 12.615 -12.065 1.00 76.94 131 ASN A O 1
ATOM 995 N N . ASP A 1 132 ? 16.469 11.461 -12.993 1.00 77.31 132 ASP A N 1
ATOM 996 C CA . ASP A 1 132 ? 16.050 11.564 -14.400 1.00 77.31 132 ASP A CA 1
ATOM 997 C C . ASP A 1 132 ? 15.046 10.479 -14.847 1.00 77.31 132 ASP A C 1
ATOM 999 O O . ASP A 1 132 ? 14.624 10.448 -16.007 1.00 77.31 132 ASP A O 1
ATOM 1003 N N . LEU A 1 133 ? 14.657 9.564 -13.952 1.00 79.69 133 LEU A N 1
ATOM 1004 C CA . LEU A 1 133 ? 13.723 8.475 -14.226 1.00 79.69 133 LEU A CA 1
ATOM 1005 C C . LEU A 1 133 ? 12.285 8.882 -13.885 1.00 79.69 133 LEU A C 1
ATOM 1007 O O . LEU A 1 133 ? 11.965 9.298 -12.769 1.00 79.69 133 LEU A O 1
ATOM 1011 N N . ILE A 1 134 ? 11.383 8.676 -14.840 1.00 86.69 134 ILE A N 1
ATOM 1012 C CA . ILE A 1 134 ? 9.940 8.830 -14.668 1.00 86.69 134 ILE A CA 1
ATOM 1013 C C . ILE A 1 134 ? 9.292 7.455 -14.800 1.00 86.69 134 ILE A C 1
ATOM 1015 O O . ILE A 1 134 ? 9.424 6.790 -15.828 1.00 86.69 134 ILE A O 1
ATOM 1019 N N . LEU A 1 135 ? 8.558 7.048 -13.769 1.00 89.44 135 LEU A N 1
ATOM 1020 C CA . LEU A 1 135 ? 7.807 5.802 -13.698 1.00 89.44 135 LEU A CA 1
ATOM 1021 C C . LEU A 1 135 ? 6.316 6.100 -13.828 1.00 89.44 135 LEU A C 1
ATOM 1023 O O . LEU A 1 135 ? 5.772 6.869 -13.044 1.00 89.44 135 LEU A O 1
ATOM 1027 N N . TYR A 1 136 ? 5.641 5.457 -14.773 1.00 93.38 136 TYR A N 1
ATOM 1028 C CA . TYR A 1 136 ? 4.188 5.489 -14.912 1.00 93.38 136 TYR A CA 1
ATOM 1029 C C . TYR A 1 136 ? 3.627 4.149 -14.452 1.00 93.38 136 TYR A C 1
ATOM 1031 O O . TYR A 1 136 ? 3.956 3.105 -15.022 1.00 93.38 136 TYR A O 1
ATOM 1039 N N . VAL A 1 137 ? 2.778 4.179 -13.430 1.00 94.88 137 VAL A N 1
ATOM 1040 C CA . VAL A 1 137 ? 2.218 2.980 -12.804 1.00 94.88 137 VAL A CA 1
ATOM 1041 C C . VAL A 1 137 ? 0.738 2.843 -13.140 1.00 94.88 137 VAL A C 1
ATOM 1043 O O . VAL A 1 137 ? -0.040 3.791 -13.022 1.00 94.88 137 VAL A O 1
ATOM 1046 N N . GLY A 1 138 ? 0.353 1.642 -13.558 1.00 97.62 138 GLY A N 1
ATOM 1047 C CA . GLY A 1 138 ? -1.028 1.195 -13.674 1.00 97.62 138 GLY A CA 1
ATOM 1048 C C . GLY A 1 138 ? -1.086 -0.269 -13.276 1.00 97.62 138 GLY A C 1
ATOM 1049 O O . GLY A 1 138 ? -1.003 -1.142 -14.130 1.00 97.62 138 GLY A O 1
ATOM 1050 N N . LEU A 1 139 ? -1.146 -0.535 -11.974 1.00 97.88 139 LEU A N 1
ATOM 1051 C CA . LEU A 1 139 ? -0.961 -1.861 -11.390 1.00 97.88 139 LEU A CA 1
ATOM 1052 C C . LEU A 1 139 ? -2.208 -2.275 -10.591 1.00 97.88 139 LEU A C 1
ATOM 1054 O O . LEU A 1 139 ? -2.235 -2.099 -9.371 1.00 97.88 139 LEU A O 1
ATOM 1058 N N . PRO A 1 140 ? -3.262 -2.795 -11.250 1.00 98.38 140 PRO A N 1
ATOM 1059 C CA . PRO A 1 140 ? -4.304 -3.544 -10.568 1.00 98.38 140 PRO A CA 1
ATOM 1060 C C . PRO A 1 140 ? -3.732 -4.875 -10.065 1.00 98.38 140 PRO A C 1
ATOM 1062 O O . PRO A 1 140 ? -2.977 -5.553 -10.767 1.00 98.38 140 PRO A O 1
ATOM 1065 N N . ALA A 1 141 ? -4.090 -5.258 -8.848 1.00 98.31 141 ALA A N 1
ATOM 1066 C CA . ALA A 1 141 ? -3.620 -6.478 -8.218 1.00 98.31 141 ALA A CA 1
ATOM 1067 C C . ALA A 1 141 ? -4.637 -7.014 -7.205 1.00 98.31 141 ALA A C 1
ATOM 1069 O O . ALA A 1 141 ? -5.559 -6.316 -6.787 1.00 98.31 141 ALA A O 1
ATOM 1070 N N . MET A 1 142 ? -4.441 -8.261 -6.794 1.00 98.25 142 MET A N 1
ATOM 1071 C CA . MET A 1 142 ? -5.189 -8.906 -5.726 1.00 98.25 142 MET A CA 1
ATOM 1072 C C . MET A 1 142 ? -4.210 -9.414 -4.674 1.00 98.25 142 MET A C 1
ATOM 1074 O O . MET A 1 142 ? -3.314 -10.204 -4.979 1.00 98.25 142 MET A O 1
ATOM 1078 N N . LEU A 1 143 ? -4.382 -8.961 -3.439 1.00 97.81 143 LEU A N 1
ATOM 1079 C CA . LEU A 1 143 ? -3.679 -9.484 -2.280 1.00 97.81 143 LEU A CA 1
ATOM 1080 C C . LEU A 1 143 ? -4.502 -10.630 -1.675 1.00 97.81 143 LEU A C 1
ATOM 1082 O O . LEU A 1 143 ? -5.668 -10.461 -1.315 1.00 97.81 143 LEU A O 1
ATOM 1086 N N . THR A 1 144 ? -3.876 -11.801 -1.598 1.00 97.62 144 THR A N 1
ATOM 1087 C CA . THR A 1 144 ? -4.456 -13.070 -1.138 1.00 97.62 144 THR A CA 1
ATOM 1088 C C . THR A 1 144 ? -3.518 -13.789 -0.171 1.00 97.62 144 THR A C 1
ATOM 1090 O O . THR A 1 144 ? -2.383 -13.351 0.029 1.00 97.62 144 THR A O 1
ATOM 1093 N N . GLY A 1 145 ? -3.973 -14.899 0.413 1.00 95.69 145 GLY A N 1
ATOM 1094 C CA . GLY A 1 145 ? -3.219 -15.642 1.421 1.00 95.69 145 GLY A CA 1
ATOM 1095 C C . GLY A 1 145 ? -3.307 -15.002 2.805 1.00 95.69 145 GLY A C 1
ATOM 1096 O O . GLY A 1 145 ? -3.939 -13.957 2.992 1.00 95.69 145 GLY A O 1
ATOM 1097 N N . SER A 1 146 ? -2.698 -15.644 3.793 1.00 95.12 146 SER A N 1
ATOM 1098 C CA . SER A 1 146 ? -2.677 -15.132 5.161 1.00 95.12 146 SER A CA 1
ATOM 1099 C C . SER A 1 146 ? -1.852 -13.851 5.267 1.00 95.12 146 SER A C 1
ATOM 1101 O O . SER A 1 146 ? -0.909 -13.635 4.507 1.00 95.12 146 SER A O 1
ATOM 1103 N N . LEU A 1 147 ? -2.136 -13.019 6.268 1.00 91.62 147 LEU A N 1
ATOM 1104 C CA . LEU A 1 147 ? -1.285 -11.868 6.597 1.00 91.62 147 LEU A CA 1
ATOM 1105 C C . LEU A 1 147 ? 0.166 -12.262 6.942 1.00 91.62 147 LEU A C 1
ATOM 1107 O O . LEU A 1 147 ? 1.077 -11.452 6.779 1.00 91.62 147 LEU A O 1
ATOM 1111 N N . ALA A 1 148 ? 0.400 -13.504 7.375 1.00 92.31 148 ALA A N 1
ATOM 1112 C CA . ALA A 1 148 ? 1.741 -14.035 7.623 1.00 92.31 148 ALA A CA 1
ATOM 1113 C C . ALA A 1 148 ? 2.485 -14.428 6.329 1.00 92.31 148 ALA A C 1
ATOM 1115 O O . ALA A 1 148 ? 3.713 -14.273 6.236 1.00 92.31 148 ALA A O 1
ATOM 1116 N N . GLU A 1 149 ? 1.751 -14.908 5.322 1.00 95.00 149 GLU A N 1
ATOM 1117 C CA . GLU A 1 149 ? 2.264 -15.324 4.013 1.00 95.00 149 GLU A CA 1
ATOM 1118 C C . GLU A 1 149 ? 1.477 -14.678 2.854 1.00 95.00 149 GLU A C 1
ATOM 1120 O O . GLU A 1 149 ? 0.844 -15.373 2.052 1.00 95.00 149 GLU A O 1
ATOM 1125 N N . PRO A 1 150 ? 1.526 -13.339 2.726 1.00 95.81 150 PRO A N 1
ATOM 1126 C CA . PRO A 1 150 ? 0.760 -12.629 1.717 1.00 95.81 150 PRO A CA 1
ATOM 1127 C C . PRO A 1 150 ? 1.268 -12.930 0.306 1.00 95.81 150 PRO A C 1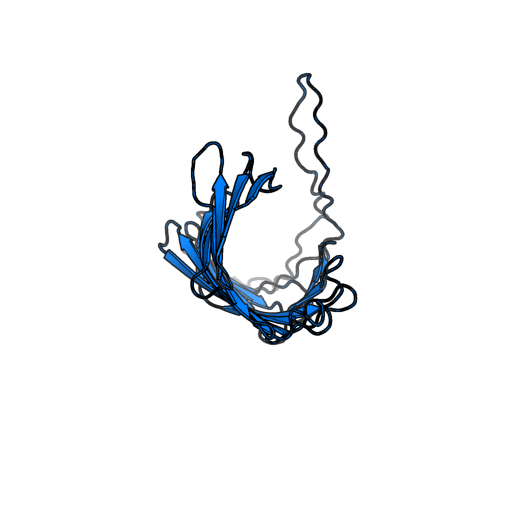
ATOM 1129 O O . PRO A 1 150 ? 2.474 -13.055 0.053 1.00 95.81 150 PRO A O 1
ATOM 1132 N N . ARG A 1 151 ? 0.325 -12.981 -0.635 1.00 97.38 151 ARG A N 1
ATOM 1133 C CA . ARG A 1 151 ? 0.559 -13.160 -2.069 1.00 97.38 151 ARG A CA 1
ATOM 1134 C C . ARG A 1 151 ? -0.126 -12.041 -2.836 1.00 97.38 151 ARG A C 1
ATOM 1136 O O . ARG A 1 151 ? -1.350 -11.939 -2.816 1.00 97.38 151 ARG A O 1
ATOM 1143 N N . LEU A 1 152 ? 0.652 -11.225 -3.535 1.00 97.94 152 LEU A N 1
ATOM 1144 C CA . LEU A 1 152 ? 0.153 -10.130 -4.359 1.00 97.94 152 LEU A CA 1
ATOM 1145 C C . LEU A 1 152 ? 0.229 -10.523 -5.834 1.00 97.94 152 LEU A C 1
ATOM 1147 O O . LEU A 1 152 ? 1.318 -10.584 -6.397 1.00 97.94 152 LEU A O 1
ATOM 1151 N N . ALA A 1 153 ? -0.912 -10.797 -6.457 1.00 98.06 153 ALA A N 1
ATOM 1152 C CA . ALA A 1 153 ? -0.994 -11.175 -7.865 1.00 98.06 153 ALA A CA 1
ATOM 1153 C C . ALA A 1 153 ? -1.444 -9.986 -8.718 1.00 98.06 153 ALA A C 1
ATOM 1155 O O . ALA A 1 153 ? -2.510 -9.420 -8.480 1.00 98.06 153 ALA A O 1
ATOM 1156 N N . PHE A 1 154 ? -0.660 -9.617 -9.727 1.00 98.19 154 PHE A N 1
ATOM 1157 C CA . PHE A 1 154 ? -1.015 -8.548 -10.655 1.00 98.19 154 PHE A CA 1
ATOM 1158 C C . PHE A 1 154 ? -2.069 -9.014 -11.665 1.00 98.19 154 PHE A C 1
ATOM 1160 O O . PHE A 1 154 ? -1.917 -10.034 -12.345 1.00 98.19 154 PHE A O 1
ATOM 1167 N N . ALA A 1 155 ? -3.145 -8.239 -11.769 1.00 97.25 155 ALA A N 1
ATOM 1168 C CA . ALA A 1 155 ? -4.284 -8.535 -12.621 1.00 97.25 155 ALA A CA 1
ATOM 1169 C C . ALA A 1 155 ? -4.004 -8.169 -14.096 1.00 97.25 155 ALA A C 1
ATOM 1171 O O . ALA A 1 155 ? -3.056 -7.432 -14.397 1.00 97.25 155 ALA A O 1
ATOM 1172 N N . PRO A 1 156 ? -4.828 -8.654 -15.044 1.00 96.19 156 PRO A N 1
ATOM 1173 C CA . PRO A 1 156 ? -4.767 -8.204 -16.430 1.00 96.19 156 PRO A CA 1
ATOM 1174 C C . PRO A 1 156 ? -4.799 -6.673 -16.538 1.00 96.19 156 PRO A C 1
ATOM 1176 O O . PRO A 1 156 ? -5.574 -6.005 -15.858 1.00 96.19 156 PRO A O 1
ATOM 1179 N N . GLY A 1 157 ? -3.937 -6.122 -17.394 1.00 94.38 157 GLY A N 1
ATOM 1180 C CA . GLY A 1 157 ? -3.760 -4.673 -17.541 1.00 94.38 157 GLY A CA 1
ATOM 1181 C C . GLY A 1 157 ? -2.678 -4.063 -16.645 1.00 94.38 157 GLY A C 1
ATOM 1182 O O . GLY A 1 157 ? -2.364 -2.889 -16.827 1.00 94.38 157 GLY A O 1
ATOM 1183 N N . ALA A 1 158 ? -2.062 -4.838 -15.742 1.00 97.38 158 ALA A N 1
ATOM 1184 C CA . ALA A 1 158 ? -0.913 -4.378 -14.970 1.00 97.38 158 ALA A CA 1
ATOM 1185 C C . ALA A 1 158 ? 0.283 -4.035 -15.863 1.00 97.38 158 ALA A C 1
ATOM 1187 O O . ALA A 1 158 ? 0.845 -4.893 -16.550 1.00 97.38 158 ALA A O 1
ATOM 1188 N N . LEU A 1 159 ? 0.663 -2.760 -15.839 1.00 96.50 159 LEU A N 1
ATOM 1189 C CA . LEU A 1 159 ? 1.733 -2.193 -16.639 1.00 96.50 159 LEU A CA 1
ATOM 1190 C C . LEU A 1 159 ? 2.521 -1.171 -15.818 1.00 96.50 159 LEU A C 1
ATOM 1192 O O . LEU A 1 159 ? 1.969 -0.199 -15.297 1.00 96.50 159 LEU A O 1
ATOM 1196 N N . LEU A 1 160 ? 3.833 -1.367 -15.773 1.00 94.81 160 LEU A N 1
ATOM 1197 C CA . LEU A 1 160 ? 4.788 -0.350 -15.357 1.00 94.81 160 LEU A CA 1
ATOM 1198 C C . LEU A 1 160 ? 5.502 0.166 -16.607 1.00 94.81 160 LEU A C 1
ATOM 1200 O O . LEU A 1 160 ? 5.971 -0.617 -17.431 1.00 94.81 160 LEU A O 1
ATOM 1204 N N . ARG A 1 161 ? 5.576 1.485 -16.775 1.00 92.75 161 ARG A N 1
ATOM 1205 C CA . ARG A 1 161 ? 6.376 2.106 -17.837 1.00 92.75 161 ARG A CA 1
ATOM 1206 C C . ARG A 1 161 ? 7.449 2.963 -17.203 1.00 92.75 161 ARG A C 1
ATOM 1208 O O . ARG A 1 161 ? 7.178 3.625 -16.205 1.00 92.75 161 ARG A O 1
ATOM 1215 N N . SER A 1 162 ? 8.627 2.997 -17.797 1.00 88.88 162 SER A N 1
ATOM 1216 C CA . SER A 1 162 ? 9.683 3.913 -17.391 1.00 88.88 162 SER A CA 1
ATOM 1217 C C . SER A 1 162 ? 10.235 4.681 -18.584 1.00 88.88 162 SER A C 1
ATOM 1219 O O . SER A 1 162 ? 10.244 4.184 -19.709 1.00 88.88 162 SER A O 1
ATOM 1221 N N . ARG A 1 163 ? 10.670 5.913 -18.336 1.00 85.31 163 ARG A N 1
ATOM 1222 C CA . ARG A 1 163 ? 11.382 6.769 -19.288 1.00 85.31 163 ARG A CA 1
ATOM 1223 C C . ARG A 1 163 ? 12.486 7.500 -18.545 1.00 85.31 163 ARG A C 1
ATOM 1225 O O . ARG A 1 163 ? 12.270 7.895 -17.404 1.00 85.31 163 ARG A O 1
ATOM 1232 N N . GLY A 1 164 ? 13.621 7.712 -19.191 1.00 77.06 164 GLY A N 1
ATOM 1233 C CA . GLY A 1 164 ? 14.723 8.469 -18.611 1.00 77.06 164 GLY A CA 1
ATOM 1234 C C . GLY A 1 164 ? 16.064 8.000 -19.146 1.00 77.06 164 GLY A C 1
ATOM 1235 O O . GLY A 1 164 ? 16.143 7.039 -19.912 1.00 77.06 164 GLY A O 1
ATOM 1236 N N . ARG A 1 165 ? 17.129 8.675 -18.730 1.00 64.19 165 ARG A N 1
ATOM 1237 C CA . ARG A 1 165 ? 18.495 8.317 -19.106 1.00 64.19 165 ARG A CA 1
ATOM 1238 C C . ARG A 1 165 ? 19.065 7.376 -18.043 1.00 64.19 165 ARG A C 1
ATOM 1240 O O . ARG A 1 165 ? 19.269 7.793 -16.912 1.00 64.19 165 ARG A O 1
ATOM 1247 N N . ILE A 1 166 ? 19.265 6.098 -18.378 1.00 58.53 166 ILE A N 1
ATOM 1248 C CA . ILE A 1 166 ? 19.827 5.102 -17.435 1.00 58.53 166 ILE A CA 1
ATOM 1249 C C . ILE A 1 166 ? 21.369 5.099 -17.478 1.00 58.53 166 ILE A C 1
ATOM 1251 O O . ILE A 1 166 ? 22.008 4.773 -16.484 1.00 58.53 166 ILE A O 1
ATOM 1255 N N . ILE A 1 167 ? 21.968 5.506 -18.603 1.00 54.41 167 ILE A N 1
ATOM 1256 C CA . ILE A 1 167 ? 23.417 5.649 -18.830 1.00 54.41 167 ILE A CA 1
ATOM 1257 C C . ILE A 1 167 ? 23.657 6.792 -19.826 1.00 54.41 167 ILE A C 1
ATOM 1259 O O . ILE A 1 167 ? 22.830 7.012 -20.711 1.00 54.41 167 ILE A O 1
ATOM 1263 N N . ASP A 1 168 ? 24.780 7.505 -19.694 1.00 54.03 168 ASP A N 1
ATOM 1264 C CA . ASP A 1 168 ? 25.090 8.745 -20.435 1.00 54.03 168 ASP A CA 1
ATOM 1265 C C . ASP A 1 168 ? 25.091 8.612 -21.973 1.00 54.03 168 ASP A C 1
ATOM 1267 O O . ASP A 1 168 ? 25.041 9.627 -22.667 1.00 54.03 168 ASP A O 1
ATOM 1271 N N . SER A 1 169 ? 25.087 7.387 -22.511 1.00 50.19 169 SER A N 1
ATOM 1272 C CA . SER A 1 169 ? 25.094 7.088 -23.948 1.00 50.19 169 SER A CA 1
ATOM 1273 C C . SER A 1 169 ? 23.782 6.526 -24.518 1.00 50.19 169 SER A C 1
ATOM 1275 O O . SER A 1 169 ? 23.680 6.401 -25.733 1.00 50.19 169 SER A O 1
ATOM 1277 N N . LEU A 1 170 ? 22.765 6.212 -23.701 1.00 55.84 170 LEU A N 1
ATOM 1278 C CA . LEU A 1 170 ? 21.517 5.600 -24.187 1.00 55.84 170 LEU A CA 1
ATOM 1279 C C . LEU A 1 170 ? 20.284 6.369 -23.701 1.00 55.84 170 LEU A C 1
ATOM 1281 O O . LEU A 1 170 ? 19.904 6.304 -22.527 1.00 55.84 170 LEU A O 1
ATOM 1285 N N . ASN A 1 171 ? 19.621 7.062 -24.628 1.00 60.97 171 ASN A N 1
ATOM 1286 C CA . ASN A 1 171 ? 18.307 7.640 -24.376 1.00 60.97 171 ASN A CA 1
ATOM 1287 C C . ASN A 1 171 ? 17.255 6.536 -24.488 1.00 60.97 171 ASN A C 1
ATOM 1289 O O . ASN A 1 171 ? 16.955 6.040 -25.574 1.00 60.97 171 ASN A O 1
ATOM 1293 N N . ILE A 1 172 ? 16.689 6.144 -23.349 1.00 64.62 172 ILE A N 1
ATOM 1294 C CA . ILE A 1 172 ? 15.563 5.220 -23.324 1.00 64.62 172 ILE A CA 1
ATOM 1295 C C . ILE A 1 172 ? 14.284 6.032 -23.473 1.00 64.62 172 ILE A C 1
ATOM 1297 O O . ILE A 1 172 ? 13.855 6.732 -22.549 1.00 64.62 172 ILE A O 1
ATOM 1301 N N . ASP A 1 173 ? 13.656 5.902 -24.637 1.00 71.12 173 ASP A N 1
ATOM 1302 C CA . ASP A 1 173 ? 12.369 6.534 -24.917 1.00 71.12 173 ASP A CA 1
ATOM 1303 C C . ASP A 1 173 ? 11.273 5.941 -24.041 1.00 71.12 173 ASP A C 1
ATOM 1305 O O . ASP A 1 173 ? 10.407 6.658 -23.514 1.00 71.12 173 ASP A O 1
ATOM 1309 N N . GLU A 1 174 ? 11.312 4.614 -23.894 1.00 82.31 174 GLU A N 1
ATOM 1310 C CA . GLU A 1 174 ? 10.343 3.871 -23.111 1.00 82.31 174 GLU A CA 1
ATOM 1311 C C . GLU A 1 174 ? 10.809 2.444 -22.793 1.00 82.31 174 GLU A C 1
ATOM 1313 O O . GLU A 1 174 ? 11.176 1.682 -23.687 1.00 82.31 174 GLU A O 1
ATOM 1318 N N . VAL A 1 175 ? 10.670 2.036 -21.532 1.00 89.00 175 VAL A N 1
ATOM 1319 C CA . VAL A 1 175 ? 10.595 0.620 -21.152 1.00 89.00 175 VAL A CA 1
ATOM 1320 C C . VAL A 1 175 ? 9.177 0.307 -20.716 1.00 89.00 175 VAL A C 1
ATOM 1322 O O . VAL A 1 175 ? 8.606 1.017 -19.888 1.00 89.00 175 VAL A O 1
ATOM 1325 N N . ARG A 1 176 ? 8.603 -0.774 -21.239 1.00 92.12 176 ARG A N 1
ATOM 1326 C CA . ARG A 1 176 ? 7.298 -1.294 -20.816 1.00 92.12 176 ARG A CA 1
ATOM 1327 C C . ARG A 1 176 ? 7.480 -2.632 -20.128 1.00 92.12 176 ARG A C 1
ATOM 1329 O O . ARG A 1 176 ? 8.057 -3.542 -20.713 1.00 92.12 176 ARG A O 1
ATOM 1336 N N . TRP A 1 177 ? 6.908 -2.754 -18.941 1.00 94.31 177 TRP A N 1
ATOM 1337 C CA . TRP A 1 177 ? 6.909 -3.952 -18.114 1.00 94.31 177 TRP A CA 1
ATOM 1338 C C . TRP A 1 177 ? 5.465 -4.430 -17.940 1.00 94.31 177 TRP A C 1
ATOM 1340 O O . TRP A 1 177 ? 4.763 -3.954 -17.040 1.00 94.31 177 TRP A O 1
ATOM 1350 N N . PRO A 1 178 ? 4.959 -5.303 -18.826 1.00 95.31 178 PRO A N 1
ATOM 1351 C CA . PRO A 1 178 ? 3.700 -5.993 -18.593 1.00 95.31 178 PRO A CA 1
ATOM 1352 C C . PRO A 1 178 ? 3.866 -6.924 -17.391 1.00 95.31 178 PRO A C 1
ATOM 1354 O O . PRO A 1 178 ? 4.727 -7.800 -17.402 1.00 95.31 178 PRO A O 1
ATOM 1357 N N . LEU A 1 179 ? 3.051 -6.725 -16.358 1.00 96.69 179 LEU A N 1
ATOM 1358 C CA . LEU A 1 179 ? 3.131 -7.482 -15.105 1.00 96.69 179 LEU A CA 1
ATOM 1359 C C . LEU A 1 179 ? 1.935 -8.414 -14.898 1.00 96.69 179 LEU A C 1
ATOM 1361 O O . LEU A 1 179 ? 1.838 -9.056 -13.861 1.00 96.69 179 LEU A O 1
ATOM 1365 N N . ALA A 1 180 ? 1.018 -8.512 -15.861 1.00 95.62 180 ALA A N 1
ATOM 1366 C CA . ALA A 1 180 ? -0.132 -9.406 -15.755 1.00 95.62 180 ALA A CA 1
ATOM 1367 C C . ALA A 1 180 ? 0.310 -10.855 -15.468 1.00 95.62 180 ALA A C 1
ATOM 1369 O O . ALA A 1 180 ? 1.121 -11.422 -16.200 1.00 95.62 180 ALA A O 1
ATOM 1370 N N . GLY A 1 181 ? -0.233 -11.449 -14.401 1.00 93.50 181 GLY A N 1
ATOM 1371 C CA . GLY A 1 181 ? 0.102 -12.809 -13.968 1.00 93.50 181 GLY A CA 1
ATOM 1372 C C . GLY A 1 181 ? 1.392 -12.932 -13.148 1.00 93.50 181 GLY A C 1
ATOM 1373 O O . GLY A 1 181 ? 1.697 -14.028 -12.686 1.00 93.50 181 GLY A O 1
ATOM 1374 N N . VAL A 1 182 ? 2.132 -11.841 -12.929 1.00 96.81 182 VAL A N 1
ATOM 1375 C CA . VAL A 1 182 ? 3.259 -11.816 -11.987 1.00 96.81 182 VAL A CA 1
ATOM 1376 C C . VAL A 1 182 ? 2.720 -11.842 -10.557 1.00 96.81 182 VAL A C 1
ATOM 1378 O O . VAL A 1 182 ? 1.769 -11.130 -10.222 1.00 96.81 182 VAL A O 1
ATOM 1381 N N . VAL A 1 183 ? 3.338 -12.654 -9.704 1.00 97.56 183 VAL A N 1
ATOM 1382 C CA . VAL A 1 183 ? 2.978 -12.812 -8.295 1.00 97.56 183 VAL A CA 1
ATOM 1383 C C . VAL A 1 183 ? 4.170 -12.449 -7.421 1.00 97.56 183 VAL A C 1
ATOM 1385 O O . VAL A 1 183 ? 5.260 -12.997 -7.566 1.00 97.56 183 VAL A O 1
ATOM 1388 N N . LEU A 1 184 ? 3.955 -11.539 -6.478 1.00 96.12 184 LEU A N 1
ATOM 1389 C CA . LEU A 1 184 ? 4.920 -11.187 -5.445 1.00 96.12 184 LEU A CA 1
ATOM 1390 C C . LEU A 1 184 ? 4.577 -11.929 -4.155 1.00 96.12 184 LEU A C 1
ATOM 1392 O O . LEU A 1 184 ? 3.433 -11.930 -3.697 1.00 96.12 184 LEU A O 1
ATOM 1396 N N . THR A 1 185 ? 5.587 -12.550 -3.559 1.00 95.12 185 THR A N 1
ATOM 1397 C CA . THR A 1 185 ? 5.502 -13.222 -2.261 1.00 95.12 185 THR A CA 1
ATOM 1398 C C . THR A 1 185 ? 6.694 -12.817 -1.405 1.00 95.12 185 THR A C 1
ATOM 1400 O O . THR A 1 185 ? 7.692 -12.299 -1.907 1.00 95.12 185 THR A O 1
ATOM 1403 N N . ARG A 1 186 ? 6.663 -13.144 -0.111 1.00 90.00 186 ARG A N 1
ATOM 1404 C CA . ARG A 1 186 ? 7.831 -12.956 0.769 1.00 90.00 186 ARG A CA 1
ATOM 1405 C C . ARG A 1 186 ? 9.082 -13.719 0.307 1.00 90.00 186 ARG A C 1
ATOM 1407 O O . ARG A 1 186 ? 10.185 -13.345 0.685 1.00 90.00 186 ARG A O 1
ATOM 1414 N N . LYS A 1 187 ? 8.919 -14.789 -0.481 1.00 91.88 187 LYS A N 1
ATOM 1415 C CA . LYS A 1 187 ? 10.021 -15.627 -0.987 1.00 91.88 187 LYS A CA 1
ATOM 1416 C C . LYS A 1 187 ? 10.614 -15.101 -2.298 1.00 91.88 187 LYS A C 1
ATOM 1418 O O . LYS A 1 187 ? 11.652 -15.598 -2.726 1.00 91.88 187 LYS A O 1
ATOM 1423 N N . GLY A 1 188 ? 9.967 -14.121 -2.927 1.00 92.31 188 GLY A N 1
ATOM 1424 C CA . GLY A 1 188 ? 10.397 -13.544 -4.194 1.00 92.31 188 GLY A CA 1
ATOM 1425 C C . GLY A 1 188 ? 9.255 -13.392 -5.192 1.00 92.31 188 GLY A C 1
ATOM 1426 O O . GLY A 1 188 ? 8.079 -13.322 -4.822 1.00 92.31 188 GLY A O 1
ATOM 1427 N N . ILE A 1 189 ? 9.641 -13.328 -6.462 1.00 93.75 189 ILE A N 1
ATOM 1428 C CA . ILE A 1 189 ? 8.767 -13.049 -7.599 1.00 93.75 189 ILE A CA 1
ATOM 1429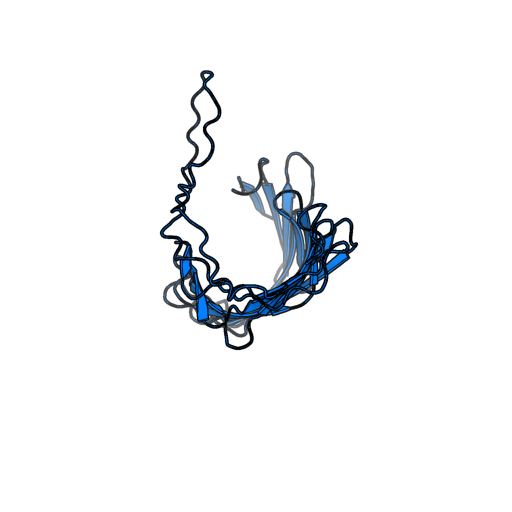 C C . ILE A 1 189 ? 8.544 -14.339 -8.386 1.00 93.75 189 ILE A C 1
ATOM 1431 O O . ILE A 1 189 ? 9.499 -15.056 -8.673 1.00 93.75 189 ILE A O 1
ATOM 1435 N N . ASP A 1 190 ? 7.296 -14.605 -8.742 1.00 93.25 190 ASP A N 1
ATOM 1436 C CA . ASP A 1 190 ? 6.884 -15.705 -9.610 1.00 93.25 190 ASP A CA 1
ATOM 1437 C C . ASP A 1 190 ? 6.150 -15.148 -10.844 1.00 93.25 190 ASP A C 1
ATOM 1439 O O . ASP A 1 190 ? 5.509 -14.097 -10.779 1.00 93.25 190 ASP A O 1
ATOM 1443 N N . GLY A 1 191 ? 6.252 -15.837 -11.978 1.00 89.88 191 GLY A N 1
ATOM 1444 C CA . GLY A 1 191 ? 5.682 -15.424 -13.261 1.00 89.88 191 GLY A CA 1
ATOM 1445 C C . GLY A 1 191 ? 6.682 -14.817 -14.255 1.00 89.88 191 GLY A C 1
ATOM 1446 O O . GLY A 1 191 ? 7.892 -14.750 -14.039 1.00 89.88 191 GLY A O 1
ATOM 1447 N N . ARG A 1 192 ? 6.160 -14.405 -15.414 1.00 87.06 192 ARG A N 1
ATOM 1448 C CA . ARG A 1 192 ? 6.949 -13.928 -16.557 1.00 87.06 192 ARG A CA 1
ATOM 1449 C C . ARG A 1 192 ? 7.271 -12.441 -16.405 1.00 87.06 192 ARG A C 1
ATOM 1451 O O . ARG A 1 192 ? 6.414 -11.598 -16.642 1.00 87.06 192 ARG A O 1
ATOM 1458 N N . LEU A 1 193 ? 8.523 -12.125 -16.080 1.00 87.94 193 LEU A N 1
ATOM 1459 C CA . LEU A 1 193 ? 9.039 -10.756 -16.099 1.00 87.94 193 LEU A CA 1
ATOM 1460 C C . LEU A 1 193 ? 9.634 -10.444 -17.476 1.00 87.94 193 LEU A C 1
ATOM 1462 O O . LEU A 1 193 ? 10.705 -10.936 -17.834 1.00 87.94 193 LEU A O 1
ATOM 1466 N N . GLN A 1 194 ? 8.921 -9.639 -18.261 1.00 84.94 194 GLN A N 1
ATOM 1467 C CA . GLN A 1 194 ? 9.360 -9.185 -19.580 1.00 84.94 194 GLN A CA 1
ATOM 1468 C C . GLN A 1 194 ? 9.445 -7.666 -19.635 1.00 84.94 194 GLN A C 1
ATOM 1470 O O . GLN A 1 194 ? 8.593 -6.965 -19.090 1.00 84.94 194 GLN A O 1
ATOM 1475 N N . ALA A 1 195 ? 10.458 -7.179 -20.347 1.00 86.94 195 ALA A N 1
ATOM 1476 C CA . ALA A 1 195 ? 10.627 -5.771 -20.658 1.00 86.94 195 ALA A CA 1
ATOM 1477 C C . ALA A 1 195 ? 10.621 -5.581 -22.174 1.00 86.94 195 ALA A C 1
ATOM 1479 O O . ALA A 1 195 ? 11.279 -6.315 -22.913 1.00 86.94 195 ALA A O 1
ATOM 1480 N N . ILE A 1 196 ? 9.887 -4.574 -22.635 1.00 83.62 196 ILE A N 1
ATOM 1481 C CA . ILE A 1 196 ? 9.903 -4.126 -24.025 1.00 83.62 196 ILE A CA 1
ATOM 1482 C C . ILE A 1 196 ? 10.593 -2.769 -24.032 1.00 83.62 196 ILE A C 1
ATOM 1484 O O . ILE A 1 196 ? 10.044 -1.801 -23.501 1.00 83.62 196 ILE A O 1
ATOM 1488 N N . LEU A 1 197 ? 11.795 -2.723 -24.600 1.00 84.12 197 LEU A N 1
ATOM 1489 C CA . LEU A 1 197 ? 12.627 -1.527 -24.666 1.00 84.12 197 LEU A CA 1
ATOM 1490 C C . LEU A 1 197 ? 12.458 -0.833 -26.020 1.00 84.12 197 LEU A C 1
ATOM 1492 O O . LEU A 1 197 ? 12.474 -1.480 -27.068 1.00 84.12 197 LEU A O 1
ATOM 1496 N N . ARG A 1 198 ? 12.329 0.491 -25.984 1.00 76.75 198 ARG A N 1
ATOM 1497 C CA . ARG A 1 198 ? 12.510 1.383 -27.129 1.00 76.75 198 ARG A CA 1
ATOM 1498 C C . ARG A 1 198 ? 13.588 2.396 -26.770 1.00 76.75 198 ARG A C 1
ATOM 1500 O O . ARG A 1 198 ? 13.483 3.058 -25.735 1.00 76.75 198 ARG A O 1
ATOM 1507 N N . ALA A 1 199 ? 14.619 2.471 -27.596 1.00 70.38 199 ALA A N 1
ATOM 1508 C CA . ALA A 1 199 ? 15.732 3.389 -27.429 1.00 70.38 199 ALA A CA 1
ATOM 1509 C C . ALA A 1 199 ? 16.177 3.902 -28.799 1.00 70.38 199 ALA A C 1
ATOM 1511 O O . ALA A 1 199 ? 16.058 3.182 -29.792 1.00 70.38 199 ALA A O 1
ATOM 1512 N N . HIS A 1 200 ? 16.721 5.113 -28.825 1.00 63.19 200 HIS A N 1
ATOM 1513 C CA . HIS A 1 200 ? 17.385 5.681 -29.991 1.00 63.19 200 HIS A CA 1
ATOM 1514 C C . HIS A 1 200 ? 18.802 6.114 -29.607 1.00 63.19 200 HIS A C 1
ATOM 1516 O O . HIS A 1 200 ? 19.046 6.595 -28.495 1.00 63.19 200 HIS A O 1
ATOM 1522 N N . GLU A 1 201 ? 19.738 5.971 -30.538 1.00 53.72 201 GLU A N 1
ATOM 1523 C CA . GLU A 1 201 ? 21.105 6.468 -30.411 1.00 53.72 201 GLU A CA 1
ATOM 1524 C C . GLU A 1 201 ? 21.280 7.650 -31.375 1.00 53.72 201 GLU A C 1
ATOM 1526 O O . GLU A 1 201 ? 20.773 7.642 -32.493 1.00 53.72 201 GLU A O 1
ATOM 1531 N N . ARG A 1 202 ? 21.924 8.738 -30.930 1.00 51.19 202 ARG A N 1
ATOM 1532 C CA . ARG A 1 202 ? 22.026 9.969 -31.740 1.00 51.19 202 ARG A CA 1
ATOM 1533 C C . ARG A 1 202 ? 23.033 9.864 -32.894 1.00 51.19 202 ARG A C 1
ATOM 1535 O O . ARG A 1 202 ? 22.967 10.694 -33.795 1.00 51.19 202 ARG A O 1
ATOM 1542 N N . GLU A 1 203 ? 23.930 8.875 -32.880 1.00 51.16 203 GLU A N 1
ATOM 1543 C CA . GLU A 1 203 ? 24.993 8.706 -33.890 1.00 51.16 203 GLU A CA 1
ATOM 1544 C C . GLU A 1 203 ? 24.782 7.518 -34.851 1.00 51.16 203 GLU A C 1
ATOM 1546 O O . GLU A 1 203 ? 25.374 7.503 -35.928 1.00 51.16 203 GLU A O 1
ATOM 1551 N N . MET A 1 204 ? 23.885 6.575 -34.546 1.00 46.53 204 MET A N 1
ATOM 1552 C CA . MET A 1 204 ? 23.422 5.537 -35.477 1.00 46.53 204 MET A CA 1
ATOM 1553 C C . MET A 1 204 ? 21.913 5.330 -35.298 1.00 46.53 204 MET A C 1
ATOM 1555 O O . MET A 1 204 ? 21.438 5.279 -34.173 1.00 46.53 204 MET A O 1
ATOM 1559 N N . GLY A 1 205 ? 21.165 5.289 -36.406 1.00 43.50 205 GLY A N 1
ATOM 1560 C CA . GLY A 1 205 ? 19.699 5.416 -36.455 1.00 43.50 205 GLY A CA 1
ATOM 1561 C C . GLY A 1 205 ? 18.856 4.394 -35.667 1.00 43.50 205 GLY A C 1
ATOM 1562 O O . GLY A 1 205 ? 19.366 3.521 -34.976 1.00 43.50 205 GLY A O 1
ATOM 1563 N N . ASP A 1 206 ? 17.528 4.537 -35.792 1.00 43.97 206 ASP A N 1
ATOM 1564 C CA . ASP A 1 206 ? 16.477 3.828 -35.036 1.00 43.97 206 ASP A CA 1
ATOM 1565 C C . ASP A 1 206 ? 16.756 2.335 -34.759 1.00 43.97 206 ASP A C 1
ATOM 1567 O O . ASP A 1 206 ? 16.848 1.508 -35.673 1.00 43.97 206 ASP A O 1
ATOM 1571 N N . PHE A 1 207 ? 16.768 1.963 -33.472 1.00 44.97 207 PHE A N 1
ATOM 1572 C CA . PHE A 1 207 ? 16.746 0.565 -33.046 1.00 44.97 207 PHE A CA 1
ATOM 1573 C C . PHE A 1 207 ? 15.308 0.027 -33.044 1.00 44.97 207 PHE A C 1
ATOM 1575 O O . PHE A 1 207 ? 14.395 0.579 -32.428 1.00 44.97 207 PHE A O 1
ATOM 1582 N N . HIS A 1 208 ? 15.107 -1.106 -33.714 1.00 46.12 208 HIS A N 1
ATOM 1583 C CA . HIS A 1 208 ? 13.827 -1.813 -33.734 1.00 46.12 208 HIS A CA 1
ATOM 1584 C C . HIS A 1 208 ? 13.531 -2.482 -32.375 1.00 46.12 208 HIS A C 1
ATOM 1586 O O . HIS A 1 208 ? 14.460 -2.821 -31.638 1.00 46.12 208 HIS A O 1
ATOM 1592 N N . PRO A 1 209 ? 12.247 -2.697 -32.017 1.00 38.84 209 PRO A N 1
ATOM 1593 C CA . PRO A 1 209 ? 11.868 -3.276 -30.729 1.00 38.84 209 PRO A CA 1
ATOM 1594 C C . PRO A 1 209 ? 12.448 -4.686 -30.554 1.00 38.84 209 PRO A C 1
ATOM 1596 O O . PRO A 1 209 ? 12.020 -5.626 -31.219 1.00 38.84 209 PRO A O 1
ATOM 1599 N N . ALA A 1 210 ? 13.379 -4.837 -29.613 1.00 49.34 210 ALA A N 1
ATOM 1600 C CA . ALA A 1 210 ? 13.888 -6.129 -29.168 1.00 49.34 210 ALA A CA 1
ATOM 1601 C C . ALA A 1 210 ? 13.139 -6.569 -27.897 1.00 49.34 210 ALA A C 1
ATOM 1603 O O . ALA A 1 210 ? 13.061 -5.827 -26.913 1.00 49.34 210 ALA A O 1
ATOM 1604 N N . SER A 1 211 ? 12.552 -7.769 -27.919 1.00 37.78 211 SER A N 1
ATOM 1605 C CA . SER A 1 211 ? 11.918 -8.378 -26.747 1.00 37.78 211 SER A CA 1
ATOM 1606 C C . SER A 1 211 ? 12.952 -9.166 -25.950 1.00 37.78 211 SER A C 1
ATOM 1608 O O . SER A 1 211 ? 13.446 -10.187 -26.425 1.00 37.78 211 SER A O 1
ATOM 1610 N N . TRP A 1 212 ? 13.243 -8.729 -24.726 1.00 38.81 212 TRP A N 1
ATOM 1611 C CA . TRP A 1 212 ? 14.169 -9.423 -23.832 1.00 38.81 212 TRP A CA 1
ATOM 1612 C C . TRP A 1 212 ? 13.381 -10.142 -22.736 1.00 38.81 212 TRP A C 1
ATOM 1614 O O . TRP A 1 212 ? 12.497 -9.563 -22.098 1.00 38.81 212 TRP A O 1
ATOM 1624 N N . THR A 1 213 ? 13.690 -11.419 -22.513 1.00 33.91 213 THR A N 1
ATOM 1625 C CA . THR A 1 213 ? 13.091 -12.214 -21.433 1.00 33.91 213 THR A CA 1
ATOM 1626 C C . THR A 1 213 ? 14.159 -12.426 -20.368 1.00 33.91 213 THR A C 1
ATOM 1628 O O . THR A 1 213 ? 15.202 -13.005 -20.664 1.00 33.91 213 THR A O 1
ATOM 1631 N N . ALA A 1 214 ? 13.932 -11.951 -19.142 1.00 39.28 214 ALA A N 1
ATOM 1632 C CA . ALA A 1 214 ? 14.820 -12.289 -18.035 1.00 39.28 214 ALA A CA 1
ATOM 1633 C C . ALA A 1 214 ? 14.653 -13.783 -17.708 1.00 39.28 214 ALA A C 1
ATOM 1635 O O . ALA A 1 214 ? 13.527 -14.271 -17.585 1.00 39.28 214 ALA A O 1
ATOM 1636 N N . GLY A 1 215 ? 15.764 -14.517 -17.600 1.00 34.97 215 GLY A N 1
ATOM 1637 C CA . GLY A 1 215 ? 15.746 -15.906 -17.137 1.00 34.97 215 GLY A CA 1
ATOM 1638 C C . GLY A 1 215 ? 15.234 -16.014 -15.690 1.00 34.97 215 GLY A C 1
ATOM 1639 O O . GLY A 1 215 ? 15.281 -15.029 -14.949 1.00 34.97 215 GLY A O 1
ATOM 1640 N N . PRO A 1 216 ? 14.740 -17.187 -15.258 1.00 31.48 216 PRO A N 1
ATOM 1641 C CA . PRO A 1 216 ? 14.212 -17.373 -13.909 1.00 31.48 216 PRO A CA 1
ATOM 1642 C C . PRO A 1 216 ? 15.291 -17.112 -12.845 1.00 31.48 216 PRO A C 1
ATOM 1644 O O . PRO A 1 216 ? 16.295 -17.821 -12.764 1.00 31.48 216 PRO A O 1
ATOM 1647 N N . VAL A 1 217 ? 15.073 -16.104 -11.996 1.00 41.22 217 VAL A N 1
ATOM 1648 C CA . VAL A 1 217 ? 15.940 -15.813 -10.846 1.00 41.22 217 VAL A CA 1
ATOM 1649 C C . VAL A 1 217 ? 15.548 -16.744 -9.702 1.00 41.22 217 VAL A C 1
ATOM 1651 O O . VAL A 1 217 ? 14.538 -16.544 -9.030 1.00 41.22 217 VAL A O 1
ATOM 1654 N N . THR A 1 218 ? 16.349 -17.784 -9.468 1.00 35.00 218 THR A N 1
ATOM 1655 C CA . THR A 1 218 ? 16.094 -18.759 -8.397 1.00 35.00 218 THR A CA 1
ATOM 1656 C C . THR A 1 218 ? 16.774 -18.292 -7.102 1.00 35.00 218 THR A C 1
ATOM 1658 O O . THR A 1 218 ? 17.869 -18.720 -6.757 1.00 35.00 218 THR A O 1
ATOM 1661 N N . SER A 1 219 ? 16.097 -17.400 -6.376 1.00 33.22 219 SER A N 1
ATOM 1662 C CA . SER A 1 219 ? 16.426 -16.892 -5.030 1.00 33.22 219 SER A CA 1
ATOM 1663 C C . SER A 1 219 ? 17.594 -15.896 -4.893 1.00 33.22 219 SER A C 1
ATOM 1665 O O . SER A 1 219 ? 18.743 -16.184 -5.219 1.00 33.22 219 SER A O 1
ATOM 1667 N N . CYS A 1 220 ? 17.295 -14.753 -4.269 1.00 30.64 220 CYS A N 1
ATOM 1668 C CA . CYS A 1 220 ? 18.259 -13.954 -3.513 1.00 30.64 220 CYS A CA 1
ATOM 1669 C C . CYS A 1 220 ? 17.972 -14.188 -2.023 1.00 30.64 220 CYS A C 1
ATOM 1671 O O . CYS A 1 220 ? 16.875 -13.877 -1.561 1.00 30.64 220 CYS A O 1
ATOM 1673 N N . ARG A 1 221 ? 18.921 -14.753 -1.262 1.00 31.34 221 ARG A N 1
ATOM 1674 C CA . ARG A 1 221 ? 18.820 -14.797 0.208 1.00 31.34 221 ARG A CA 1
ATOM 1675 C C . ARG A 1 221 ? 19.357 -13.491 0.781 1.00 31.34 221 ARG A C 1
ATOM 1677 O O . ARG A 1 221 ? 20.511 -13.150 0.544 1.00 31.34 221 ARG A O 1
ATOM 1684 N N . THR A 1 222 ? 18.556 -12.805 1.582 1.00 32.12 222 THR A N 1
ATOM 1685 C CA . THR A 1 222 ? 19.040 -11.802 2.533 1.00 32.12 222 THR A CA 1
ATOM 1686 C C . THR A 1 222 ? 19.766 -12.526 3.672 1.00 32.12 222 THR A C 1
ATOM 1688 O O . THR A 1 222 ? 19.170 -13.337 4.379 1.00 32.12 222 THR A O 1
ATOM 1691 N N . ALA A 1 223 ? 21.071 -12.292 3.830 1.00 32.59 223 ALA A N 1
ATOM 1692 C CA . ALA A 1 223 ? 21.813 -12.745 5.005 1.00 32.59 223 ALA A CA 1
ATOM 1693 C C . ALA A 1 223 ? 21.584 -11.749 6.156 1.00 32.59 223 ALA A C 1
ATOM 1695 O O . ALA A 1 223 ? 21.743 -10.545 5.968 1.00 32.59 223 ALA A O 1
ATOM 1696 N N . GLY A 1 224 ? 21.166 -12.250 7.322 1.00 30.03 224 GLY A N 1
ATOM 1697 C CA . GLY A 1 224 ? 20.953 -11.452 8.532 1.00 30.03 224 GLY A CA 1
ATOM 1698 C C . GLY A 1 224 ? 22.266 -10.966 9.153 1.00 30.03 224 GLY A C 1
ATOM 1699 O O . GLY A 1 224 ? 23.273 -11.670 9.120 1.00 30.03 224 GLY A O 1
ATOM 1700 N N . TYR A 1 225 ? 22.238 -9.759 9.719 1.00 28.70 225 TYR A N 1
ATOM 1701 C CA . TYR A 1 225 ? 23.376 -9.109 10.372 1.00 28.70 225 TYR A CA 1
ATOM 1702 C C . TYR A 1 225 ? 23.502 -9.576 11.832 1.00 28.70 225 TYR A C 1
ATOM 1704 O O . TYR A 1 225 ? 22.564 -9.429 12.613 1.00 28.70 225 TYR A O 1
ATOM 1712 N N . GLY A 1 226 ? 24.666 -10.113 12.205 1.00 28.70 226 GLY A N 1
ATOM 1713 C CA . GLY A 1 226 ? 25.077 -10.341 13.593 1.00 28.70 226 GLY A CA 1
ATOM 1714 C C . GLY A 1 226 ? 26.302 -9.483 13.909 1.00 28.70 226 GLY A C 1
ATOM 1715 O O . GLY A 1 226 ? 27.272 -9.501 13.154 1.00 28.70 226 GLY A O 1
ATOM 1716 N N . SER A 1 227 ? 26.252 -8.701 14.990 1.00 35.56 227 SER A N 1
ATOM 1717 C CA . SER A 1 227 ? 27.338 -7.802 15.394 1.00 35.56 227 SER A CA 1
ATOM 1718 C C . SER A 1 227 ? 28.494 -8.568 16.043 1.00 35.56 227 SER A C 1
ATOM 1720 O O . SER A 1 227 ? 28.285 -9.286 17.020 1.00 35.56 227 SER A O 1
ATOM 1722 N N . GLY A 1 228 ? 29.718 -8.342 15.568 1.00 27.81 228 GLY A N 1
ATOM 1723 C CA . GLY A 1 228 ? 30.949 -8.788 16.213 1.00 27.81 228 GLY A CA 1
ATOM 1724 C C . GLY A 1 228 ? 32.081 -7.819 15.897 1.00 27.81 228 GLY A C 1
ATOM 1725 O O . GLY A 1 228 ? 32.437 -7.628 14.739 1.00 27.81 228 GLY A O 1
ATOM 1726 N N . ALA A 1 229 ? 32.604 -7.164 16.930 1.00 36.97 229 ALA A N 1
ATOM 1727 C CA . ALA A 1 229 ? 33.711 -6.228 16.842 1.00 36.97 229 ALA A CA 1
ATOM 1728 C C . ALA A 1 229 ? 35.025 -6.973 16.574 1.00 36.97 229 ALA A C 1
ATOM 1730 O O . ALA A 1 229 ? 35.501 -7.700 17.440 1.00 36.97 229 ALA A O 1
ATOM 1731 N N . THR A 1 230 ? 35.596 -6.806 15.383 1.00 30.20 230 THR A N 1
ATOM 1732 C CA . THR A 1 230 ? 37.040 -6.749 15.066 1.00 30.20 230 THR A CA 1
ATOM 1733 C C . THR A 1 230 ? 37.174 -6.640 13.544 1.00 30.20 230 THR A C 1
ATOM 1735 O O . THR A 1 230 ? 36.405 -7.242 12.803 1.00 30.20 230 THR A O 1
ATOM 1738 N N . GLY A 1 231 ? 38.065 -5.766 13.072 1.00 39.72 231 GLY A N 1
ATOM 1739 C CA . GLY A 1 231 ? 38.101 -5.330 11.676 1.00 39.72 231 GLY A CA 1
ATOM 1740 C C . GLY A 1 231 ? 38.387 -6.449 10.674 1.00 39.72 231 GLY A C 1
ATOM 1741 O O . GLY A 1 231 ? 39.437 -7.076 10.740 1.00 39.72 231 GLY A O 1
ATOM 1742 N N . GLU A 1 232 ? 37.496 -6.616 9.693 1.00 27.44 232 GLU A N 1
ATOM 1743 C CA . GLU A 1 232 ? 37.770 -7.342 8.451 1.00 27.44 232 GLU A CA 1
ATOM 1744 C C . GLU A 1 232 ? 36.835 -6.896 7.306 1.00 27.44 232 GLU A C 1
ATOM 1746 O O . GLU A 1 232 ? 35.783 -6.299 7.526 1.00 27.44 232 GLU A O 1
ATOM 1751 N N . ARG A 1 233 ? 37.294 -7.107 6.066 1.00 29.78 233 ARG A N 1
ATOM 1752 C CA . ARG A 1 233 ? 36.816 -6.515 4.799 1.00 29.78 233 ARG A CA 1
ATOM 1753 C C . ARG A 1 233 ? 35.307 -6.642 4.555 1.00 29.78 233 ARG A C 1
ATOM 1755 O O . ARG A 1 233 ? 34.729 -7.715 4.701 1.00 29.78 233 ARG A O 1
ATOM 1762 N N . ALA A 1 234 ? 34.725 -5.570 4.011 1.00 28.06 234 ALA A N 1
ATOM 1763 C CA . ALA A 1 234 ? 33.394 -5.567 3.413 1.00 28.06 234 ALA A CA 1
ATOM 1764 C C . ALA A 1 234 ? 33.284 -6.654 2.326 1.00 28.06 234 ALA A C 1
ATOM 1766 O O . ALA A 1 234 ? 33.950 -6.590 1.292 1.00 28.06 234 ALA A O 1
ATOM 1767 N N . THR A 1 235 ? 32.446 -7.659 2.567 1.00 30.11 235 THR A N 1
ATOM 1768 C CA . THR A 1 235 ? 32.042 -8.652 1.569 1.00 30.11 235 THR A CA 1
ATOM 1769 C C . THR A 1 235 ? 30.696 -8.229 0.985 1.00 30.11 235 THR A C 1
ATOM 1771 O O . THR A 1 235 ? 29.706 -8.085 1.697 1.00 30.11 235 THR A O 1
ATOM 1774 N N . SER A 1 236 ? 30.669 -7.971 -0.324 1.00 31.42 236 SER A N 1
ATOM 1775 C CA . SER A 1 236 ? 29.448 -7.652 -1.070 1.00 31.42 236 SER A CA 1
ATOM 1776 C C . SER A 1 236 ? 28.491 -8.854 -1.105 1.00 31.42 236 SER A C 1
ATOM 1778 O O . SER A 1 236 ? 28.961 -9.998 -1.124 1.00 31.42 236 SER A O 1
ATOM 1780 N N . PRO A 1 237 ? 27.163 -8.640 -1.181 1.00 31.33 237 PRO A N 1
ATOM 1781 C CA . PRO A 1 237 ? 26.221 -9.723 -1.438 1.00 31.33 237 PRO A CA 1
ATOM 1782 C C . PRO A 1 237 ? 26.585 -10.401 -2.765 1.00 31.33 237 PRO A C 1
ATOM 1784 O O . PRO A 1 237 ? 26.592 -9.774 -3.824 1.00 31.33 237 PRO A O 1
ATOM 1787 N N . GLN A 1 238 ? 26.927 -11.690 -2.710 1.00 30.92 238 GLN A N 1
ATOM 1788 C CA . GLN A 1 238 ? 27.214 -12.485 -3.901 1.00 30.92 238 GLN A CA 1
ATOM 1789 C C . GLN A 1 238 ? 25.904 -12.813 -4.627 1.00 30.92 238 GLN A C 1
ATOM 1791 O O . GLN A 1 238 ? 25.332 -13.889 -4.464 1.00 30.92 238 GLN A O 1
ATOM 1796 N N . CYS A 1 239 ? 25.448 -11.899 -5.482 1.00 32.22 239 CYS A N 1
ATOM 1797 C CA . CYS A 1 239 ? 24.658 -12.287 -6.643 1.00 32.22 239 CYS A CA 1
ATOM 1798 C C . CYS A 1 239 ? 25.588 -13.086 -7.563 1.00 32.22 239 CYS A C 1
ATOM 1800 O O . CYS A 1 239 ? 26.510 -12.524 -8.149 1.00 32.22 239 CYS A O 1
ATOM 1802 N N . ARG A 1 240 ? 25.391 -14.403 -7.677 1.00 27.53 240 ARG A N 1
ATOM 1803 C CA . ARG A 1 240 ? 26.031 -15.177 -8.748 1.00 27.53 240 ARG A CA 1
ATOM 1804 C C . ARG A 1 240 ? 25.314 -14.841 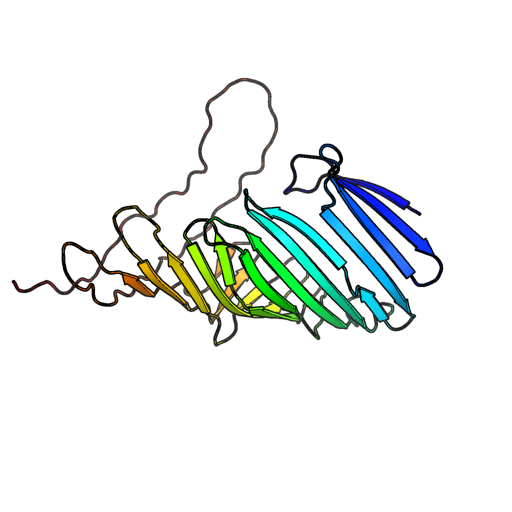-10.061 1.00 27.53 240 ARG A C 1
ATOM 1806 O O . ARG A 1 240 ? 24.137 -15.183 -10.170 1.00 27.53 240 ARG A O 1
ATOM 1813 N N . PRO A 1 241 ? 25.965 -14.216 -11.058 1.00 34.44 241 PRO A N 1
ATOM 1814 C CA . PRO A 1 241 ? 25.386 -14.148 -12.388 1.00 34.44 241 PRO A CA 1
ATOM 1815 C C . PRO A 1 241 ? 25.361 -15.571 -12.961 1.00 34.44 241 PRO A C 1
ATOM 1817 O O . PRO A 1 241 ? 26.408 -16.180 -13.181 1.00 34.44 241 PRO A O 1
ATOM 1820 N N . ALA A 1 242 ? 24.166 -16.124 -13.177 1.00 34.31 242 ALA A N 1
ATOM 1821 C CA . ALA A 1 242 ? 24.014 -17.205 -14.141 1.00 34.31 242 ALA A CA 1
ATOM 1822 C C . ALA A 1 242 ? 24.250 -16.582 -15.523 1.00 34.31 242 ALA A C 1
ATOM 1824 O O . ALA A 1 242 ? 23.637 -15.575 -15.871 1.00 34.31 242 ALA A O 1
ATOM 1825 N N . GLY A 1 243 ? 25.251 -17.100 -16.228 1.00 29.59 243 GLY A N 1
ATOM 1826 C CA . GLY A 1 243 ? 25.854 -16.441 -17.374 1.00 29.59 243 GLY A CA 1
ATOM 1827 C C . GLY A 1 243 ? 24.940 -16.242 -18.586 1.00 29.59 243 GLY A C 1
ATOM 1828 O O . GLY A 1 243 ? 23.990 -16.979 -18.818 1.00 29.59 243 GLY A O 1
ATOM 1829 N N . MET A 1 244 ? 25.394 -15.279 -19.390 1.00 27.89 244 MET A N 1
ATOM 1830 C CA . MET A 1 244 ? 25.215 -15.118 -20.833 1.00 27.89 244 MET A CA 1
ATOM 1831 C C . MET A 1 244 ? 23.856 -14.622 -21.353 1.00 27.89 244 MET A C 1
ATOM 1833 O O . MET A 1 244 ? 22.931 -15.368 -21.656 1.00 27.89 244 MET A O 1
ATOM 1837 N N . TRP A 1 245 ? 23.835 -13.304 -21.557 1.00 32.59 245 TRP A N 1
ATOM 1838 C CA . TRP A 1 245 ? 23.046 -12.579 -22.545 1.00 32.59 245 TRP A CA 1
ATOM 1839 C C . TRP A 1 245 ? 23.171 -13.246 -23.924 1.00 32.59 245 TRP A C 1
ATOM 1841 O O . TRP A 1 245 ? 24.266 -13.304 -24.479 1.00 32.59 245 TRP A O 1
ATOM 1851 N N . GLN A 1 246 ? 22.068 -13.739 -24.484 1.00 26.38 246 GLN A N 1
ATOM 1852 C CA . GLN A 1 246 ? 21.983 -14.104 -25.898 1.00 26.38 246 GLN A CA 1
ATOM 1853 C C . GLN A 1 246 ? 20.860 -13.285 -26.530 1.00 26.38 246 GLN A C 1
ATOM 1855 O O . GLN A 1 246 ? 19.698 -13.414 -26.154 1.00 26.38 246 GLN A O 1
ATOM 1860 N N . GLY A 1 247 ? 21.231 -12.392 -27.447 1.00 28.97 247 GLY A N 1
ATOM 1861 C CA . GLY A 1 247 ? 20.294 -11.748 -28.356 1.00 28.97 247 GLY A CA 1
ATOM 1862 C C . GLY A 1 247 ? 20.193 -12.575 -29.631 1.00 28.97 247 GLY A C 1
ATOM 1863 O O . GLY A 1 247 ? 21.205 -12.807 -30.287 1.00 28.97 247 GLY A O 1
ATOM 1864 N N . GLU A 1 248 ? 18.988 -12.998 -29.998 1.00 30.95 248 GLU A N 1
ATOM 1865 C CA . GLU A 1 248 ? 18.696 -13.398 -31.375 1.00 30.95 248 GLU A CA 1
ATOM 1866 C C . GLU A 1 248 ? 18.478 -12.120 -32.192 1.00 30.95 248 GLU A C 1
ATOM 1868 O O . GLU A 1 248 ? 17.381 -11.570 -32.254 1.00 30.95 248 GLU A O 1
ATOM 1873 N N . GLY A 1 249 ? 19.562 -11.598 -32.766 1.00 30.44 249 GLY A N 1
ATOM 1874 C CA . GLY A 1 249 ? 19.508 -10.561 -33.790 1.00 30.44 249 GLY A CA 1
ATOM 1875 C C . GLY A 1 249 ? 19.640 -11.202 -35.167 1.00 30.44 249 GLY A C 1
ATOM 1876 O O . GLY A 1 249 ? 20.699 -11.732 -35.497 1.00 30.44 249 GLY A O 1
ATOM 1877 N N . SER A 1 250 ? 18.587 -11.149 -35.984 1.00 32.56 250 SER A N 1
ATOM 1878 C CA . SER A 1 250 ? 18.720 -11.355 -37.428 1.00 32.56 250 SER A CA 1
ATOM 1879 C C . SER A 1 250 ? 19.582 -10.226 -37.999 1.00 32.56 250 SER A C 1
ATOM 1881 O O . SER A 1 250 ? 19.278 -9.054 -37.780 1.00 32.56 250 SER A O 1
ATOM 1883 N N . GLY A 1 251 ? 20.674 -10.600 -38.666 1.00 26.95 251 GLY A N 1
ATOM 1884 C CA . GLY A 1 251 ? 21.768 -9.716 -39.063 1.00 26.95 251 GL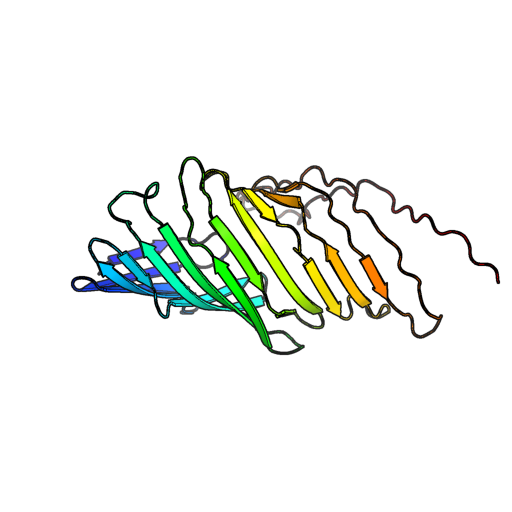Y A CA 1
ATOM 1885 C C . GLY A 1 251 ? 21.382 -8.513 -39.925 1.00 26.95 251 GLY A C 1
ATOM 1886 O O . GLY A 1 251 ? 20.419 -8.537 -40.688 1.00 26.95 251 GLY A O 1
ATOM 1887 N N . ALA A 1 252 ? 22.200 -7.469 -39.802 1.00 26.70 252 ALA A N 1
ATOM 1888 C CA . ALA A 1 252 ? 22.183 -6.288 -40.649 1.00 26.70 252 ALA A CA 1
ATOM 1889 C C . ALA A 1 252 ? 22.726 -6.615 -42.052 1.00 26.70 252 ALA A C 1
ATOM 1891 O O . ALA A 1 252 ? 23.801 -7.203 -42.183 1.00 26.70 252 ALA A O 1
ATOM 1892 N N . THR A 1 253 ? 22.012 -6.204 -43.099 1.00 28.59 253 THR A N 1
ATOM 1893 C CA . THR A 1 253 ? 22.597 -5.971 -44.427 1.00 28.59 253 THR A CA 1
ATOM 1894 C C . THR A 1 253 ? 22.985 -4.501 -44.541 1.00 28.59 253 THR A C 1
ATOM 1896 O O . THR A 1 253 ? 22.218 -3.642 -44.106 1.00 28.59 253 THR A O 1
ATOM 1899 N N . ALA A 1 254 ? 24.190 -4.281 -45.071 1.00 31.92 254 ALA A N 1
ATOM 1900 C CA . ALA A 1 254 ? 24.888 -3.004 -45.229 1.00 31.92 254 ALA A CA 1
ATOM 1901 C C . ALA A 1 254 ? 24.128 -1.943 -46.038 1.00 31.92 254 ALA A C 1
ATOM 1903 O O . ALA A 1 254 ? 23.312 -2.332 -46.906 1.00 31.92 254 ALA A O 1
#

Sequence (254 aa):
MAEATFSVPQLTSLVDADLAWQDNQGQLVMVERESGEPLLDLPWQITPEQLTISDGRWHWDQAGIPLSGRLGLKIDNWQQGTENAVVSGRMNVLTQGDAGKGNAVLTFGP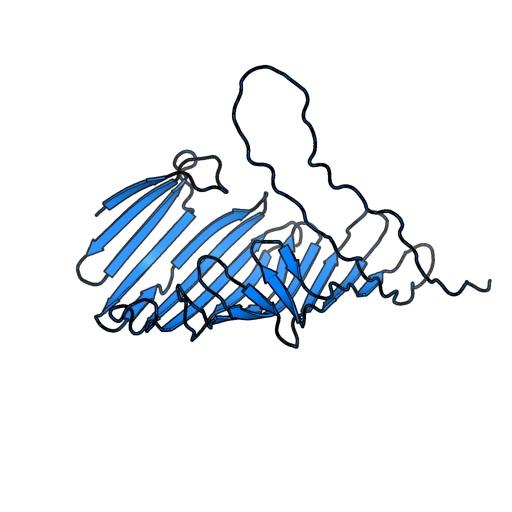GKLSMDNSAMPLQLTGVAKQNDLILYVGLPAMLTGSLAEPRLAFAPGALLRSRGRIIDSLNIDEVRWPLAGVVLTRKGIDGRLQAILRAHEREMGDFHPASWTAGPVTSCRTAGYGSGATGERATSPQCRPAGMWQGEGSGATA

Secondary structure (DSSP, 8-state):
-EEEEEE-TT-SSEEEEEEEEETTEEEEEEEETTT--EEEEEEEEE-SSEEEEEEEEEEEEETTEEEEEEEEEEEESGGG-TTT-EEEEEEEEEEEETTEEEEEEEEEEEEB--SS-EEEEEEEEEEEEETTEEEEEEEEEEEEE-SSS-EEEEPTT-EEEEEEEEETTEEEEEEEEE-TT-EEETTEEES--EEEEEEE-SSS-----EEEEPPP----PPPPP----S----PPP------------PPPP-

InterPro domains:
  IPR021730 YdbH-like [PF11739] (8-210)

Organism: NCBI:txid83655